Protein AF-0000000087413598 (afdb_homodimer)

Foldseek 3Di:
DFQFPVVVLCVLLVVLLVLLVVLVCVLVVPPAQDPDVVNLVSLLVSLLSLLVSLQVSLVSCCRRVVHDDAPASLSSLVRCCVVPLDDPVLSVLSSVSNVCNCCSPPVVVPDDSRVSSVSCNVNVVSSNCSSVSSVVVCVVVVD/DFQFPVVVLCVLLVVLLVLLVVLVCVLVVPPAQDPDVVNLVSLLVSLLSLLVSLQVSLVSCCRRVVHDDAPASLSSLVRCCVVPLDDPVLSVLSSVSNVCNCCSPPVVVPDDSRVSSVSCNVNVVSSNCSSVSSVVVCVVVVD

Solvent-accessible surface area (backbone atoms only — not comparable to full-atom values): 15345 Å² total; per-residue (Å²): 133,73,66,56,57,59,68,60,40,49,48,41,39,54,45,46,51,51,48,50,60,56,44,40,70,64,49,69,62,69,79,58,59,70,83,51,59,46,57,43,34,15,50,52,32,47,50,52,48,46,32,48,37,53,48,52,41,39,48,43,48,30,62,14,66,66,48,78,82,62,89,46,64,57,42,38,39,50,49,36,31,74,71,62,40,36,52,70,68,49,31,58,46,51,36,62,50,39,66,42,46,59,39,64,72,74,40,49,81,69,61,49,63,58,59,52,40,51,47,49,49,72,34,40,66,49,62,66,43,44,49,55,33,50,52,52,42,49,47,68,74,73,101,132,72,66,56,57,58,67,62,40,48,51,40,40,53,45,44,53,51,48,48,61,57,45,38,69,64,50,68,62,68,77,58,58,71,84,52,60,46,57,42,33,16,50,51,32,46,52,51,49,46,31,49,36,53,48,51,41,40,48,44,49,29,61,14,66,66,47,79,84,62,88,46,64,55,41,38,39,50,50,36,30,73,71,62,40,37,52,69,70,48,30,58,46,51,34,62,50,39,66,42,46,58,38,64,71,72,40,50,80,68,60,48,63,57,59,52,41,50,48,50,47,73,34,39,66,49,62,66,42,44,51,54,33,50,50,51,43,50,48,68,74,75,101

Organism: NCBI:txid267746

Structure (mmCIF, N/CA/C/O backbone):
data_AF-0000000087413598-model_v1
#
loop_
_entity.id
_entity.type
_entity.pdbx_description
1 polymer 'Uncharacterized protein'
#
loop_
_atom_site.group_PDB
_atom_site.id
_atom_site.type_symbol
_atom_site.label_atom_id
_atom_site.label_alt_id
_atom_site.label_comp_id
_atom_site.label_asym_id
_atom_site.label_entity_id
_atom_site.label_seq_id
_atom_site.pdbx_PDB_ins_code
_atom_site.Cartn_x
_atom_site.Cartn_y
_atom_site.Cartn_z
_atom_site.occupancy
_atom_site.B_iso_or_equiv
_atom_site.auth_seq_id
_atom_site.auth_comp_id
_atom_site.auth_asym_id
_atom_site.auth_atom_id
_atom_site.pdbx_PDB_model_num
ATOM 1 N N . MET A 1 1 ? -18.312 -23.453 -19.641 1 78.94 1 MET A N 1
ATOM 2 C CA . MET A 1 1 ? -16.969 -23.016 -20 1 78.94 1 MET A CA 1
ATOM 3 C C . MET A 1 1 ? -16.453 -21.969 -19.016 1 78.94 1 MET A C 1
ATOM 5 O O . MET A 1 1 ? -17.203 -21.078 -18.609 1 78.94 1 MET A O 1
ATOM 9 N N . TYR A 1 2 ? -15.281 -22.188 -18.375 1 88.12 2 TYR A N 1
ATOM 10 C CA . TYR A 1 2 ? -14.711 -21.281 -17.391 1 88.12 2 TYR A CA 1
ATOM 11 C C . TYR A 1 2 ? -14.227 -20 -18.047 1 88.12 2 TYR A C 1
ATOM 13 O O . TYR A 1 2 ? -13.766 -20.016 -19.188 1 88.12 2 TYR A O 1
ATOM 21 N N . GLN A 1 3 ? -14.602 -18.953 -17.5 1 92.44 3 GLN A N 1
ATOM 22 C CA . GLN A 1 3 ? -14.141 -17.656 -17.969 1 92.44 3 GLN A CA 1
ATOM 23 C C . GLN A 1 3 ? -13.062 -17.094 -17.047 1 92.44 3 GLN A C 1
ATOM 25 O O . GLN A 1 3 ? -13.289 -16.094 -16.359 1 92.44 3 GLN A O 1
ATOM 30 N N . VAL A 1 4 ? -11.938 -17.734 -17.188 1 96.31 4 VAL A N 1
ATOM 31 C CA . VAL A 1 4 ? -10.812 -17.359 -16.344 1 96.31 4 VAL A CA 1
ATOM 32 C C . VAL A 1 4 ? -9.961 -16.297 -17.047 1 96.31 4 VAL A C 1
ATOM 34 O O . VAL A 1 4 ? -9.578 -16.484 -18.203 1 96.31 4 VAL A O 1
ATOM 37 N N . ASN A 1 5 ? -9.727 -15.172 -16.422 1 97.19 5 ASN A N 1
ATOM 38 C CA . ASN A 1 5 ? -8.875 -14.133 -16.984 1 97.19 5 ASN A CA 1
ATOM 39 C C . ASN A 1 5 ? -7.398 -14.453 -16.812 1 97.19 5 ASN A C 1
ATOM 41 O O . ASN A 1 5 ? -6.707 -13.844 -16 1 97.19 5 ASN A O 1
ATOM 45 N N . VAL A 1 6 ? -6.852 -15.359 -17.609 1 97.88 6 VAL A N 1
ATOM 46 C CA . VAL A 1 6 ? -5.504 -15.898 -17.5 1 97.88 6 VAL A CA 1
ATOM 47 C C . VAL A 1 6 ? -4.48 -14.773 -17.688 1 97.88 6 VAL A C 1
ATOM 49 O O . VAL A 1 6 ? -3.439 -14.758 -17.031 1 97.88 6 VAL A O 1
ATOM 52 N N . GLU A 1 7 ? -4.812 -13.906 -18.562 1 97.88 7 GLU A N 1
ATOM 53 C CA . GLU A 1 7 ? -3.906 -12.797 -18.844 1 97.88 7 GLU A CA 1
ATOM 54 C C . GLU A 1 7 ? -3.676 -11.938 -17.609 1 97.88 7 GLU A C 1
ATOM 56 O O . GLU A 1 7 ? -2.535 -11.609 -17.266 1 97.88 7 GLU A O 1
ATOM 61 N N . LYS A 1 8 ? -4.738 -11.562 -16.938 1 97.88 8 LYS A N 1
ATOM 62 C CA . LYS A 1 8 ? -4.617 -10.75 -15.727 1 97.88 8 LYS A CA 1
ATOM 63 C C . LYS A 1 8 ? -3.92 -11.516 -14.609 1 97.88 8 LYS A C 1
ATOM 65 O O . LYS A 1 8 ? -3.131 -10.945 -13.852 1 97.88 8 LYS A O 1
ATOM 70 N N . ILE A 1 9 ? -4.27 -12.75 -14.531 1 98.62 9 ILE A N 1
ATOM 71 C CA . ILE A 1 9 ? -3.617 -13.594 -13.531 1 98.62 9 ILE A CA 1
ATOM 72 C C . ILE A 1 9 ? -2.107 -13.594 -13.766 1 98.62 9 ILE A C 1
ATOM 74 O O . ILE A 1 9 ? -1.332 -13.367 -12.828 1 98.62 9 ILE A O 1
ATOM 78 N N . GLU A 1 10 ? -1.698 -13.789 -15 1 98.62 10 GLU A N 1
ATOM 79 C CA . GLU A 1 10 ? -0.278 -13.852 -15.328 1 98.62 10 GLU A CA 1
ATOM 80 C C . GLU A 1 10 ? 0.409 -12.516 -15.078 1 98.62 10 GLU A C 1
ATOM 82 O O . GLU A 1 10 ? 1.566 -12.477 -14.656 1 98.62 10 GLU A O 1
ATOM 87 N N . GLU A 1 11 ? -0.281 -11.461 -15.367 1 98.44 11 GLU A N 1
ATOM 88 C CA . GLU A 1 11 ? 0.245 -10.133 -15.094 1 98.44 11 GLU A CA 1
ATOM 89 C C . GLU A 1 11 ? 0.603 -9.969 -13.617 1 98.44 11 GLU A C 1
ATOM 91 O O . GLU A 1 11 ? 1.696 -9.508 -13.281 1 98.44 11 GLU A O 1
ATOM 96 N N . HIS A 1 12 ? -0.305 -10.391 -12.727 1 98.62 12 HIS A N 1
ATOM 97 C CA . HIS A 1 12 ? -0.09 -10.266 -11.289 1 98.62 12 HIS A CA 1
ATOM 98 C C . HIS A 1 12 ? 0.999 -11.219 -10.812 1 98.62 12 HIS A C 1
ATOM 100 O O . HIS A 1 12 ? 1.854 -10.844 -10.008 1 98.62 12 HIS A O 1
ATOM 106 N N . LEU A 1 13 ? 0.983 -12.445 -11.312 1 98.88 13 LEU A N 1
ATOM 107 C CA . LEU A 1 13 ? 1.977 -13.43 -10.898 1 98.88 13 LEU A CA 1
ATOM 108 C C . LEU A 1 13 ? 3.379 -12.992 -11.312 1 98.88 13 LEU A C 1
ATOM 110 O O . LEU A 1 13 ? 4.316 -13.078 -10.516 1 98.88 13 LEU A O 1
ATOM 114 N N . SER A 1 14 ? 3.484 -12.555 -12.562 1 98.69 14 SER A N 1
ATOM 115 C CA . SER A 1 14 ? 4.789 -12.125 -13.062 1 98.69 14 SER A CA 1
ATOM 116 C C . SER A 1 14 ? 5.324 -10.938 -12.273 1 98.69 14 SER A C 1
ATOM 118 O O . SER A 1 14 ? 6.523 -10.852 -12.008 1 98.69 14 SER A O 1
ATOM 120 N N . TYR A 1 15 ? 4.43 -10.031 -11.953 1 98.38 15 TYR A N 1
ATOM 121 C CA . TYR A 1 15 ? 4.848 -8.875 -11.172 1 98.38 15 TYR A CA 1
ATOM 122 C C . TYR A 1 15 ? 5.324 -9.297 -9.789 1 98.38 15 TYR A C 1
ATOM 124 O O . TYR A 1 15 ? 6.34 -8.797 -9.297 1 98.38 15 TYR A O 1
ATOM 132 N N . LEU A 1 16 ? 4.621 -10.188 -9.141 1 98.69 16 LEU A N 1
ATOM 133 C CA . LEU A 1 16 ? 5.043 -10.703 -7.84 1 98.69 16 LEU A CA 1
ATOM 134 C C . LEU A 1 16 ? 6.426 -11.336 -7.93 1 98.69 16 LEU A C 1
ATOM 136 O O . LEU A 1 16 ? 7.277 -11.109 -7.066 1 98.69 16 LEU A O 1
ATOM 140 N N . GLU A 1 17 ? 6.633 -12.109 -8.953 1 98.75 17 GLU A N 1
ATOM 141 C CA . GLU A 1 17 ? 7.922 -12.766 -9.141 1 98.75 17 GLU A CA 1
ATOM 142 C C . GLU A 1 17 ? 9.055 -11.75 -9.234 1 98.75 17 GLU A C 1
ATOM 144 O O . GLU A 1 17 ? 10.117 -11.93 -8.633 1 98.75 17 GLU A O 1
ATOM 149 N N . GLN A 1 18 ? 8.758 -10.734 -9.992 1 98.06 18 GLN A N 1
ATOM 150 C CA . GLN A 1 18 ? 9.758 -9.672 -10.117 1 98.06 18 GLN A CA 1
ATOM 151 C C . GLN A 1 18 ? 10.039 -9.023 -8.766 1 98.06 18 GLN A C 1
ATOM 153 O O . GLN A 1 18 ? 11.195 -8.789 -8.414 1 98.06 18 GLN A O 1
ATOM 158 N N . VAL A 1 19 ? 9.031 -8.711 -8.016 1 98.44 19 VAL A N 1
ATOM 159 C CA . VAL A 1 19 ? 9.172 -8.062 -6.715 1 98.44 19 VAL A CA 1
ATOM 160 C C . VAL A 1 19 ? 9.977 -8.961 -5.773 1 98.44 19 VAL A C 1
ATOM 162 O O . VAL A 1 19 ? 10.859 -8.492 -5.055 1 98.44 19 VAL A O 1
ATOM 165 N N . LEU A 1 20 ? 9.672 -10.234 -5.793 1 98.62 20 LEU A N 1
ATOM 166 C CA . LEU A 1 20 ? 10.359 -11.164 -4.91 1 98.62 20 LEU A CA 1
ATOM 167 C C . LEU A 1 20 ? 11.836 -11.273 -5.277 1 98.62 20 LEU A C 1
ATOM 169 O O . LEU A 1 20 ? 12.688 -11.391 -4.398 1 98.62 20 LEU A O 1
ATOM 173 N N . VAL A 1 21 ? 12.117 -11.266 -6.562 1 98 21 VAL A N 1
ATOM 174 C CA . VAL A 1 21 ? 13.516 -11.266 -6.996 1 98 21 VAL A CA 1
ATOM 175 C C . VAL A 1 21 ? 14.227 -10.031 -6.445 1 98 21 VAL A C 1
ATOM 177 O O . VAL A 1 21 ? 15.359 -10.125 -5.977 1 98 21 VAL A O 1
ATOM 180 N N . ASP A 1 22 ? 13.578 -8.914 -6.477 1 97.12 22 ASP A N 1
ATOM 181 C CA . ASP A 1 22 ? 14.156 -7.637 -6.066 1 97.12 22 ASP A CA 1
ATOM 182 C C . ASP A 1 22 ? 14.484 -7.637 -4.578 1 97.12 22 ASP A C 1
ATOM 184 O O . ASP A 1 22 ? 15.477 -7.027 -4.156 1 97.12 22 ASP A O 1
ATOM 188 N N . ILE A 1 23 ? 13.719 -8.32 -3.742 1 97.62 23 ILE A N 1
ATOM 189 C CA . ILE A 1 23 ? 13.914 -8.188 -2.303 1 97.62 23 ILE A CA 1
ATOM 190 C C . ILE A 1 23 ? 14.648 -9.406 -1.761 1 97.62 23 ILE A C 1
ATOM 192 O O . ILE A 1 23 ? 15.086 -9.422 -0.606 1 97.62 23 ILE A O 1
ATOM 196 N N . ALA A 1 24 ? 14.836 -10.469 -2.551 1 97.19 24 ALA A N 1
ATOM 197 C CA . ALA A 1 24 ? 15.406 -11.75 -2.137 1 97.19 24 ALA A CA 1
ATOM 198 C C . ALA A 1 24 ? 16.75 -11.555 -1.44 1 97.19 24 ALA A C 1
ATOM 200 O O . ALA A 1 24 ? 17 -12.141 -0.383 1 97.19 24 ALA A O 1
ATOM 201 N N . PRO A 1 25 ? 17.641 -10.672 -1.987 1 95.5 25 PRO A N 1
ATOM 202 C CA . PRO A 1 25 ? 18.938 -10.531 -1.329 1 95.5 25 PRO A CA 1
ATOM 203 C C . PRO A 1 25 ? 18.828 -10.008 0.101 1 95.5 25 PRO A C 1
ATOM 205 O O . PRO A 1 25 ? 19.641 -10.359 0.959 1 95.5 25 PRO A O 1
ATOM 208 N N . LYS A 1 26 ? 17.828 -9.203 0.379 1 95.31 26 LYS A N 1
ATOM 209 C CA . LYS A 1 26 ? 17.656 -8.617 1.705 1 95.31 26 LYS A CA 1
ATOM 210 C C . LYS A 1 26 ? 16.969 -9.586 2.656 1 95.31 26 LYS A C 1
ATOM 212 O O . LYS A 1 26 ? 17.266 -9.602 3.855 1 95.31 26 LYS A O 1
ATOM 217 N N . VAL A 1 27 ? 16.125 -10.398 2.156 1 95.62 27 VAL A N 1
ATOM 218 C CA . VAL A 1 27 ? 15.312 -11.297 2.979 1 95.62 27 VAL A CA 1
ATOM 219 C C . VAL A 1 27 ? 16.078 -12.586 3.252 1 95.62 27 VAL A C 1
ATOM 221 O O . VAL A 1 27 ? 16.047 -13.117 4.363 1 95.62 27 VAL A O 1
ATOM 224 N N . LYS A 1 28 ? 16.75 -13.023 2.289 1 92.31 28 LYS A N 1
ATOM 225 C CA . LYS A 1 28 ? 17.422 -14.328 2.387 1 92.31 28 LYS A CA 1
ATOM 226 C C . LYS A 1 28 ? 18.797 -14.188 3.008 1 92.31 28 LYS A C 1
ATOM 228 O O . LYS A 1 28 ? 19.422 -15.188 3.379 1 92.31 28 LYS A O 1
ATOM 233 N N . GLU A 1 29 ? 19.281 -13.023 3.105 1 84.44 29 GLU A N 1
ATOM 234 C CA . GLU A 1 29 ? 20.609 -12.805 3.658 1 84.44 29 GLU A CA 1
ATOM 235 C C . GLU A 1 29 ? 20.688 -13.266 5.113 1 84.44 29 GLU A C 1
ATOM 237 O O . GLU A 1 29 ? 21.766 -13.562 5.621 1 84.44 29 GLU A O 1
ATOM 242 N N . GLY A 1 30 ? 19.594 -13.398 5.789 1 76 30 GLY A N 1
ATOM 243 C CA . GLY A 1 30 ? 19.547 -13.938 7.141 1 76 30 GLY A CA 1
ATOM 244 C C . GLY A 1 30 ? 20.141 -12.984 8.172 1 76 30 GLY A C 1
ATOM 245 O O . GLY A 1 30 ? 20.484 -13.406 9.281 1 76 30 GLY A O 1
ATOM 246 N N . ALA A 1 31 ? 20.359 -11.773 7.883 1 77.94 31 ALA A N 1
ATOM 247 C CA . ALA A 1 31 ? 20.969 -10.812 8.805 1 77.94 31 ALA A CA 1
ATOM 248 C C . ALA A 1 31 ? 19.906 -10.164 9.695 1 77.94 31 ALA A C 1
ATOM 250 O O . ALA A 1 31 ? 20.219 -9.297 10.508 1 77.94 31 ALA A O 1
ATOM 251 N N . GLY A 1 32 ? 18.719 -10.672 9.539 1 86.25 32 GLY A N 1
ATOM 252 C CA . GLY A 1 32 ? 17.656 -10.055 10.312 1 86.25 32 GLY A CA 1
ATOM 253 C C . GLY A 1 32 ? 17.047 -8.836 9.641 1 86.25 32 GLY A C 1
ATOM 254 O O . GLY A 1 32 ? 17.328 -8.57 8.469 1 86.25 32 GLY A O 1
ATOM 255 N N . ALA A 1 33 ? 16.219 -8.141 10.43 1 87.25 33 ALA A N 1
ATOM 256 C CA . ALA A 1 33 ? 15.555 -6.957 9.898 1 87.25 33 ALA A CA 1
ATOM 257 C C . ALA A 1 33 ? 16.562 -5.867 9.555 1 87.25 33 ALA A C 1
ATOM 259 O O . ALA A 1 33 ? 17.453 -5.566 10.344 1 87.25 33 ALA A O 1
ATOM 260 N N . PRO A 1 34 ? 16.359 -5.312 8.391 1 90.12 34 PRO A N 1
ATOM 261 C CA . PRO A 1 34 ? 17.297 -4.273 7.969 1 90.12 34 PRO A CA 1
ATOM 262 C C . PRO A 1 34 ? 17.266 -3.039 8.867 1 90.12 34 PRO A C 1
ATOM 264 O O . PRO A 1 34 ? 16.203 -2.691 9.391 1 90.12 34 PRO A O 1
ATOM 267 N N . ALA A 1 35 ? 18.453 -2.418 8.953 1 87.12 35 ALA A N 1
ATOM 268 C CA . ALA A 1 35 ? 18.547 -1.178 9.719 1 87.12 35 ALA A CA 1
ATOM 269 C C . ALA A 1 35 ? 18.219 0.032 8.852 1 87.12 35 ALA A C 1
ATOM 271 O O . ALA A 1 35 ? 17.719 1.043 9.352 1 87.12 35 ALA A O 1
ATOM 272 N N . ASP A 1 36 ? 18.5 -0.088 7.621 1 92.69 36 ASP A N 1
ATOM 273 C CA . ASP A 1 36 ? 18.312 1.043 6.719 1 92.69 36 ASP A CA 1
ATOM 274 C C . ASP A 1 36 ? 16.828 1.241 6.391 1 92.69 36 ASP A C 1
ATOM 276 O O . ASP A 1 36 ? 16.172 0.316 5.922 1 92.69 36 ASP A O 1
ATOM 280 N N . SER A 1 37 ? 16.344 2.43 6.547 1 95.06 37 SER A N 1
ATOM 281 C CA . SER A 1 37 ? 14.93 2.77 6.469 1 95.06 37 SER A CA 1
ATOM 282 C C . SER A 1 37 ? 14.391 2.58 5.051 1 95.06 37 SER A C 1
ATOM 284 O O . SER A 1 37 ? 13.234 2.215 4.867 1 95.06 37 SER A O 1
ATOM 286 N N . LEU A 1 38 ? 15.219 2.77 4.082 1 95.88 38 LEU A N 1
ATOM 287 C CA . LEU A 1 38 ? 14.781 2.576 2.705 1 95.88 38 LEU A CA 1
ATOM 288 C C . LEU A 1 38 ? 14.445 1.111 2.439 1 95.88 38 LEU A C 1
ATOM 290 O O . LEU A 1 38 ? 13.438 0.807 1.807 1 95.88 38 LEU A O 1
ATOM 294 N N . THR A 1 39 ? 15.32 0.235 2.912 1 96.62 39 THR A N 1
ATOM 295 C CA . THR A 1 39 ? 15.062 -1.192 2.758 1 96.62 39 THR A CA 1
ATOM 296 C C . THR A 1 39 ? 13.797 -1.598 3.51 1 96.62 39 THR A C 1
ATOM 298 O O . THR A 1 39 ? 13.023 -2.43 3.031 1 96.62 39 THR A O 1
ATOM 301 N N . VAL A 1 40 ? 13.602 -1.007 4.664 1 97 40 VAL A N 1
ATOM 302 C CA . VAL A 1 40 ? 12.406 -1.289 5.453 1 97 40 VAL A CA 1
ATOM 303 C C . VAL A 1 40 ? 11.164 -0.916 4.652 1 97 40 VAL A C 1
ATOM 305 O O . VAL A 1 40 ? 10.234 -1.717 4.531 1 97 40 VAL A O 1
ATOM 308 N N . LEU A 1 41 ? 11.148 0.267 4.074 1 98.12 41 LEU A N 1
ATOM 309 C CA . LEU A 1 41 ? 10.031 0.715 3.248 1 98.12 41 LEU A CA 1
ATOM 310 C C . LEU A 1 41 ? 9.844 -0.204 2.047 1 98.12 41 LEU A C 1
ATOM 312 O O . LEU A 1 41 ? 8.711 -0.538 1.689 1 98.12 41 LEU A O 1
ATOM 316 N N . ALA A 1 42 ? 10.953 -0.618 1.464 1 98.19 42 ALA A N 1
ATOM 317 C CA . ALA A 1 42 ? 10.891 -1.506 0.306 1 98.19 42 ALA A CA 1
ATOM 318 C C . ALA A 1 42 ? 10.234 -2.836 0.669 1 98.19 42 ALA A C 1
ATOM 320 O O . ALA A 1 42 ? 9.414 -3.359 -0.09 1 98.19 42 ALA A O 1
ATOM 321 N N . LEU A 1 43 ? 10.602 -3.352 1.82 1 98.12 43 LEU A N 1
ATOM 322 C CA . LEU A 1 43 ? 10.055 -4.637 2.248 1 98.12 43 LEU A CA 1
ATOM 323 C C . LEU A 1 43 ? 8.57 -4.512 2.588 1 98.12 43 LEU A C 1
ATOM 325 O O . LEU A 1 43 ? 7.797 -5.438 2.344 1 98.12 43 LEU A O 1
ATOM 329 N N . GLU A 1 44 ? 8.195 -3.408 3.164 1 98.38 44 GLU A N 1
ATOM 330 C CA . GLU A 1 44 ? 6.773 -3.166 3.398 1 98.38 44 GLU A CA 1
ATOM 331 C C . GLU A 1 44 ? 5.992 -3.152 2.088 1 98.38 44 GLU A C 1
ATOM 333 O O . GLU A 1 44 ? 4.906 -3.73 1.998 1 98.38 44 GLU A O 1
ATOM 338 N N . ARG A 1 45 ? 6.5 -2.52 1.082 1 98.44 45 ARG A N 1
ATOM 339 C CA . ARG A 1 45 ? 5.852 -2.459 -0.225 1 98.44 45 ARG A CA 1
ATOM 340 C C . ARG A 1 45 ? 5.773 -3.844 -0.862 1 98.44 45 ARG A C 1
ATOM 342 O O . ARG A 1 45 ? 4.75 -4.207 -1.444 1 98.44 45 ARG A O 1
ATOM 349 N N . ALA A 1 46 ? 6.871 -4.562 -0.742 1 98.56 46 ALA A N 1
ATOM 350 C CA . ALA A 1 46 ? 6.898 -5.91 -1.299 1 98.56 46 ALA A CA 1
ATOM 351 C C . ALA A 1 46 ? 5.836 -6.797 -0.65 1 98.56 46 ALA A C 1
ATOM 353 O O . ALA A 1 46 ? 5.133 -7.539 -1.339 1 98.56 46 ALA A O 1
ATOM 354 N N . LEU A 1 47 ? 5.77 -6.672 0.649 1 98.62 47 LEU A N 1
ATOM 355 C CA . LEU A 1 47 ? 4.766 -7.453 1.363 1 98.62 47 LEU A CA 1
ATOM 356 C C . LEU A 1 47 ? 3.359 -7.039 0.945 1 98.62 47 LEU A C 1
ATOM 358 O O . LEU A 1 47 ? 2.479 -7.887 0.78 1 98.62 47 LEU A O 1
ATOM 362 N N . HIS A 1 48 ? 3.164 -5.754 0.813 1 98.25 48 HIS A N 1
ATOM 363 C CA . HIS A 1 48 ? 1.895 -5.227 0.329 1 98.25 48 HIS A CA 1
ATOM 364 C C . HIS A 1 48 ? 1.542 -5.805 -1.037 1 98.25 48 HIS A C 1
ATOM 366 O O . HIS A 1 48 ? 0.424 -6.281 -1.244 1 98.25 48 HIS A O 1
ATOM 372 N N . ILE A 1 49 ? 2.434 -5.816 -1.94 1 98.25 49 ILE A N 1
ATOM 373 C CA . ILE A 1 49 ? 2.221 -6.336 -3.287 1 98.25 49 ILE A CA 1
ATOM 374 C C . ILE A 1 49 ? 1.947 -7.836 -3.225 1 98.25 49 ILE A C 1
ATOM 376 O O . ILE A 1 49 ? 1.054 -8.344 -3.908 1 98.25 49 ILE A O 1
ATOM 380 N N . ALA A 1 50 ? 2.701 -8.547 -2.43 1 98.75 50 ALA A N 1
ATOM 381 C CA . ALA A 1 50 ? 2.525 -9.992 -2.305 1 98.75 50 ALA A CA 1
ATOM 382 C C . ALA A 1 50 ? 1.11 -10.336 -1.846 1 98.75 50 ALA A C 1
ATOM 384 O O . ALA A 1 50 ? 0.439 -11.172 -2.455 1 98.75 50 ALA A O 1
ATOM 385 N N . LEU A 1 51 ? 0.677 -9.664 -0.784 1 98.5 51 LEU A N 1
ATOM 386 C CA . LEU A 1 51 ? -0.636 -10.008 -0.247 1 98.5 51 LEU A CA 1
ATOM 387 C C . LEU A 1 51 ? -1.74 -9.617 -1.224 1 98.5 51 LEU A C 1
ATOM 389 O O . LEU A 1 51 ? -2.734 -10.336 -1.361 1 98.5 51 LEU A O 1
ATOM 393 N N . GLU A 1 52 ? -1.615 -8.484 -1.927 1 97.94 52 GLU A N 1
ATOM 394 C CA . GLU A 1 52 ? -2.609 -8.094 -2.922 1 97.94 52 GLU A CA 1
ATOM 395 C C . GLU A 1 52 ? -2.619 -9.055 -4.102 1 97.94 52 GLU A C 1
ATOM 397 O O . GLU A 1 52 ? -3.676 -9.336 -4.672 1 97.94 52 GLU A O 1
ATOM 402 N N . THR A 1 53 ? -1.462 -9.492 -4.512 1 98.75 53 THR A N 1
ATOM 403 C CA . THR A 1 53 ? -1.381 -10.461 -5.602 1 98.75 53 THR A CA 1
ATOM 404 C C . THR A 1 53 ? -2.117 -11.75 -5.238 1 98.75 53 THR A C 1
ATOM 406 O O . THR A 1 53 ? -2.885 -12.281 -6.043 1 98.75 53 THR A O 1
ATOM 409 N N . ILE A 1 54 ? -1.865 -12.25 -4.02 1 98.81 54 ILE A N 1
ATOM 410 C CA . ILE A 1 54 ? -2.545 -13.461 -3.555 1 98.81 54 ILE A CA 1
ATOM 411 C C . ILE A 1 54 ? -4.055 -13.258 -3.619 1 98.81 54 ILE A C 1
ATOM 413 O O . ILE A 1 54 ? -4.781 -14.109 -4.137 1 98.81 54 ILE A O 1
ATOM 417 N N . ALA A 1 55 ? -4.484 -12.156 -3.123 1 98.25 55 ALA A N 1
ATOM 418 C CA . ALA A 1 55 ? -5.914 -11.859 -3.078 1 98.25 55 ALA A CA 1
ATOM 419 C C . ALA A 1 55 ? -6.48 -11.688 -4.484 1 98.25 55 ALA A C 1
ATOM 421 O O . ALA A 1 55 ? -7.52 -12.273 -4.812 1 98.25 55 ALA A O 1
ATOM 422 N N . ASP A 1 56 ? -5.875 -10.906 -5.367 1 98.38 56 ASP A N 1
ATOM 423 C CA . ASP A 1 56 ? -6.367 -10.617 -6.711 1 98.38 56 ASP A CA 1
ATOM 424 C C . ASP A 1 56 ? -6.383 -11.883 -7.57 1 98.38 56 ASP A C 1
ATOM 426 O O . ASP A 1 56 ? -7.375 -12.172 -8.242 1 98.38 56 ASP A O 1
ATOM 430 N N . VAL A 1 57 ? -5.246 -12.547 -7.566 1 98.81 57 VAL A N 1
ATOM 431 C CA . VAL A 1 57 ? -5.168 -13.789 -8.328 1 98.81 57 VAL A CA 1
ATOM 432 C C . VAL A 1 57 ? -6.207 -14.781 -7.816 1 98.81 57 VAL A C 1
ATOM 434 O O . VAL A 1 57 ? -6.895 -15.438 -8.602 1 98.81 57 VAL A O 1
ATOM 437 N N . GLY A 1 58 ? -6.297 -14.914 -6.457 1 98.75 58 GLY A N 1
ATOM 438 C CA . GLY A 1 58 ? -7.352 -15.734 -5.883 1 98.75 58 GLY A CA 1
ATOM 439 C C . GLY A 1 58 ? -8.734 -15.359 -6.375 1 98.75 58 GLY A C 1
ATOM 440 O O . GLY A 1 58 ? -9.523 -16.219 -6.754 1 98.75 58 GLY A O 1
ATOM 441 N N . ASN A 1 59 ? -9.047 -14.148 -6.41 1 98.38 59 ASN A N 1
ATOM 442 C CA . ASN A 1 59 ? -10.352 -13.68 -6.863 1 98.38 59 ASN A CA 1
ATOM 443 C C . ASN A 1 59 ? -10.586 -13.992 -8.336 1 98.38 59 ASN A C 1
ATOM 445 O O . ASN A 1 59 ? -11.703 -14.32 -8.742 1 98.38 59 ASN A O 1
ATOM 449 N N . TYR A 1 60 ? -9.57 -13.766 -9.141 1 98.5 60 TYR A N 1
ATOM 450 C CA . TYR A 1 60 ? -9.695 -14.117 -10.547 1 98.5 60 TYR A CA 1
ATOM 451 C C . TYR A 1 60 ? -10 -15.602 -10.711 1 98.5 60 TYR A C 1
ATOM 453 O O . TYR A 1 60 ? -10.805 -15.984 -11.562 1 98.5 60 TYR A O 1
ATOM 461 N N . LEU A 1 61 ? -9.289 -16.453 -9.93 1 98.69 61 LEU A N 1
ATOM 462 C CA . LEU A 1 61 ? -9.547 -17.891 -9.992 1 98.69 61 LEU A CA 1
ATOM 463 C C . LEU A 1 61 ? -10.961 -18.203 -9.523 1 98.69 61 LEU A C 1
ATOM 465 O O . LEU A 1 61 ? -11.68 -18.953 -10.18 1 98.69 61 LEU A O 1
ATOM 469 N N . ILE A 1 62 ? -11.32 -17.656 -8.375 1 98.56 62 ILE A N 1
ATOM 470 C CA . ILE A 1 62 ? -12.633 -17.906 -7.777 1 98.56 62 ILE A CA 1
ATOM 471 C C . ILE A 1 62 ? -13.734 -17.516 -8.766 1 98.56 62 ILE A C 1
ATOM 473 O O . ILE A 1 62 ? -14.641 -18.312 -9.031 1 98.56 62 ILE A O 1
ATOM 477 N N . ASP A 1 63 ? -13.625 -16.328 -9.352 1 98.06 63 ASP A N 1
ATOM 478 C CA . ASP A 1 63 ? -14.602 -15.859 -10.328 1 98.06 63 ASP A CA 1
ATOM 479 C C . ASP A 1 63 ? -14.578 -16.719 -11.594 1 98.06 63 ASP A C 1
ATOM 481 O O . ASP A 1 63 ? -15.625 -17.125 -12.102 1 98.06 63 ASP A O 1
ATOM 485 N N . GLY A 1 64 ? -13.398 -16.922 -12.102 1 97.88 64 GLY A N 1
ATOM 486 C CA . GLY A 1 64 ? -13.227 -17.625 -13.359 1 97.88 64 GLY A CA 1
ATOM 487 C C . GLY A 1 64 ? -13.703 -19.062 -13.312 1 97.88 64 GLY A C 1
ATOM 488 O O . GLY A 1 64 ? -14.234 -19.578 -14.297 1 97.88 64 GLY A O 1
ATOM 489 N N . PHE A 1 65 ? -13.555 -19.766 -12.188 1 98.12 65 PHE A N 1
ATOM 490 C CA . PHE A 1 65 ? -13.914 -21.172 -12.047 1 98.12 65 PHE A CA 1
ATOM 491 C C . PHE A 1 65 ? -15.195 -21.312 -11.234 1 98.12 65 PHE A C 1
ATOM 493 O O . PHE A 1 65 ? -15.555 -22.422 -10.828 1 98.12 65 PHE A O 1
ATOM 500 N N . ILE A 1 66 ? -15.828 -20.172 -10.914 1 97.19 66 ILE A N 1
ATOM 501 C CA . ILE A 1 66 ? -17.109 -20.125 -10.211 1 97.19 66 ILE A CA 1
ATOM 502 C C . ILE A 1 66 ? -17 -20.875 -8.883 1 97.19 66 ILE A C 1
ATOM 504 O O . ILE A 1 66 ? -17.828 -21.719 -8.57 1 97.19 66 ILE A O 1
ATOM 508 N N . MET A 1 67 ? -15.984 -20.562 -8.172 1 97.62 67 MET A N 1
ATOM 509 C CA . MET A 1 67 ? -15.797 -21.141 -6.848 1 97.62 67 MET A CA 1
ATOM 510 C C . MET A 1 67 ? -16.656 -20.406 -5.812 1 97.62 67 MET A C 1
ATOM 512 O O . MET A 1 67 ? -17.422 -19.516 -6.16 1 97.62 67 MET A O 1
ATOM 516 N N . ARG A 1 68 ? -16.562 -20.969 -4.609 1 97.81 68 ARG A N 1
ATOM 517 C CA . ARG A 1 68 ? -17.281 -20.359 -3.506 1 97.81 68 ARG A CA 1
ATOM 518 C C . ARG A 1 68 ? -16.906 -18.891 -3.352 1 97.81 68 ARG A C 1
ATOM 520 O O . ARG A 1 68 ? -15.742 -18.516 -3.51 1 97.81 68 ARG A O 1
ATOM 527 N N . ASP A 1 69 ? -17.859 -18.078 -2.938 1 98.06 69 ASP A N 1
ATOM 528 C CA . ASP A 1 69 ? -17.609 -16.656 -2.73 1 98.06 69 ASP A CA 1
ATOM 529 C C . ASP A 1 69 ? -16.844 -16.422 -1.431 1 98.06 69 ASP A C 1
ATOM 531 O O . ASP A 1 69 ? -17.25 -16.906 -0.371 1 98.06 69 ASP A O 1
ATOM 535 N N . PRO A 1 70 ? -15.742 -15.664 -1.574 1 98.31 70 PRO A N 1
ATOM 536 C CA . PRO A 1 70 ? -15.008 -15.359 -0.344 1 98.31 70 PRO A CA 1
ATOM 537 C C . PRO A 1 70 ? -15.617 -14.195 0.433 1 98.31 70 PRO A C 1
ATOM 539 O O . PRO A 1 70 ? -16.172 -13.273 -0.166 1 98.31 70 PRO A O 1
ATOM 542 N N . GLY A 1 71 ? -15.469 -14.266 1.77 1 97.31 71 GLY A N 1
ATOM 543 C CA . GLY A 1 71 ? -15.938 -13.18 2.619 1 97.31 71 GLY A CA 1
ATOM 544 C C . GLY A 1 71 ? -14.812 -12.328 3.18 1 97.31 71 GLY A C 1
ATOM 545 O O . GLY A 1 71 ? -15.062 -11.32 3.842 1 97.31 71 GLY A O 1
ATOM 546 N N . SER A 1 72 ? -13.57 -12.742 3.035 1 97 72 SER A N 1
ATOM 547 C CA . SER A 1 72 ? -12.375 -12.062 3.527 1 97 72 SER A CA 1
ATOM 548 C C . SER A 1 72 ? -11.133 -12.508 2.764 1 97 72 SER A C 1
ATOM 550 O O . SER A 1 72 ? -11.203 -13.438 1.95 1 97 72 SER A O 1
ATOM 552 N N . TYR A 1 73 ? -10.086 -11.82 3.021 1 96.88 73 TYR A N 1
ATOM 553 C CA . TYR A 1 73 ? -8.812 -12.203 2.424 1 96.88 73 TYR A CA 1
ATOM 554 C C . TYR A 1 73 ? -8.414 -13.617 2.846 1 96.88 73 TYR A C 1
ATOM 556 O O . TYR A 1 73 ? -7.91 -14.398 2.035 1 96.88 73 TYR A O 1
ATOM 564 N N . GLU A 1 74 ? -8.617 -13.914 4.051 1 97.94 74 GLU A N 1
ATOM 565 C CA . GLU A 1 74 ? -8.305 -15.25 4.559 1 97.94 74 GLU A CA 1
ATOM 566 C C . GLU A 1 74 ? -9.164 -16.312 3.885 1 97.94 74 GLU A C 1
ATOM 568 O O . GLU A 1 74 ? -8.688 -17.422 3.604 1 97.94 74 GLU A O 1
ATOM 573 N N . ASP A 1 75 ? -10.391 -15.977 3.631 1 98.62 75 ASP A N 1
ATOM 574 C CA . ASP A 1 75 ? -11.297 -16.906 2.971 1 98.62 75 ASP A CA 1
ATOM 575 C C . ASP A 1 75 ? -10.805 -17.25 1.565 1 98.62 75 ASP A C 1
ATOM 577 O O . ASP A 1 75 ? -10.992 -18.375 1.089 1 98.62 75 ASP A O 1
ATOM 581 N N . ILE A 1 76 ? -10.273 -16.266 0.917 1 98.75 76 ILE A N 1
ATOM 582 C CA . ILE A 1 76 ? -9.719 -16.5 -0.413 1 98.75 76 ILE A CA 1
ATOM 583 C C . ILE A 1 76 ? -8.695 -17.625 -0.354 1 98.75 76 ILE A C 1
ATOM 585 O O . ILE A 1 76 ? -8.742 -18.562 -1.156 1 98.75 76 ILE A O 1
ATOM 589 N N . VAL A 1 77 ? -7.828 -17.594 0.618 1 98.88 77 VAL A N 1
ATOM 590 C CA . VAL A 1 77 ? -6.777 -18.594 0.756 1 98.88 77 VAL A CA 1
ATOM 591 C C . VAL A 1 77 ? -7.395 -19.938 1.113 1 98.88 77 VAL A C 1
ATOM 593 O O . VAL A 1 77 ? -6.973 -20.984 0.597 1 98.88 77 VAL A O 1
ATOM 596 N N . ASP A 1 78 ? -8.391 -19.922 1.955 1 98.81 78 ASP A N 1
ATOM 597 C CA . ASP A 1 78 ? -9.086 -21.156 2.301 1 98.81 78 ASP A CA 1
ATOM 598 C C . ASP A 1 78 ? -9.664 -21.828 1.057 1 98.81 78 ASP A C 1
ATOM 600 O O . ASP A 1 78 ? -9.578 -23.047 0.902 1 98.81 78 ASP A O 1
ATOM 604 N N . ILE A 1 79 ? -10.297 -21.031 0.218 1 98.88 79 ILE A N 1
ATOM 605 C CA . ILE A 1 79 ? -10.93 -21.562 -0.988 1 98.88 79 ILE A CA 1
ATOM 606 C C . ILE A 1 79 ? -9.867 -22.141 -1.922 1 98.88 79 ILE A C 1
ATOM 608 O O . ILE A 1 79 ? -10.062 -23.188 -2.52 1 98.88 79 ILE A O 1
ATOM 612 N N . LEU A 1 80 ? -8.727 -21.422 -2.021 1 98.81 80 LEU A N 1
ATOM 613 C CA . LEU A 1 80 ? -7.637 -21.922 -2.852 1 98.81 80 LEU A CA 1
ATOM 614 C C . LEU A 1 80 ? -7.129 -23.266 -2.33 1 98.81 80 LEU A C 1
ATOM 616 O O . LEU A 1 80 ? -6.734 -24.125 -3.115 1 98.81 80 LEU A O 1
ATOM 620 N N . GLU A 1 81 ? -7.07 -23.375 -1.02 1 98.88 81 GLU A N 1
ATOM 621 C CA . GLU A 1 81 ? -6.695 -24.656 -0.412 1 98.88 81 GLU A CA 1
ATOM 622 C C . GLU A 1 81 ? -7.738 -25.734 -0.698 1 98.88 81 GLU A C 1
ATOM 624 O O . GLU A 1 81 ? -7.395 -26.844 -1.112 1 98.88 81 GLU A O 1
ATOM 629 N N . ASP A 1 82 ? -8.992 -25.422 -0.493 1 98.75 82 ASP A N 1
ATOM 630 C CA . ASP A 1 82 ? -10.086 -26.359 -0.699 1 98.75 82 ASP A CA 1
ATOM 631 C C . ASP A 1 82 ? -10.102 -26.875 -2.133 1 98.75 82 ASP A C 1
ATOM 633 O O . ASP A 1 82 ? -10.406 -28.047 -2.369 1 98.75 82 ASP A O 1
ATOM 637 N N . GLU A 1 83 ? -9.828 -26.016 -3.031 1 98.56 83 GLU A N 1
ATOM 638 C CA . GLU A 1 83 ? -9.875 -26.375 -4.449 1 98.56 83 GLU A CA 1
ATOM 639 C C . GLU A 1 83 ? -8.539 -26.938 -4.922 1 98.56 83 GLU A C 1
ATOM 641 O O . GLU A 1 83 ? -8.336 -27.141 -6.121 1 98.56 83 GLU A O 1
ATOM 646 N N . ARG A 1 84 ? -7.582 -27.047 -4.027 1 98.31 84 ARG A N 1
ATOM 647 C CA . ARG A 1 84 ? -6.312 -27.734 -4.215 1 98.31 84 ARG A CA 1
ATOM 648 C C . ARG A 1 84 ? -5.379 -26.938 -5.113 1 98.31 84 ARG A C 1
ATOM 650 O O . ARG A 1 84 ? -4.547 -27.5 -5.824 1 98.31 84 ARG A O 1
ATOM 657 N N . VAL A 1 85 ? -5.633 -25.625 -5.141 1 98.75 85 VAL A N 1
ATOM 658 C CA . VAL A 1 85 ? -4.668 -24.766 -5.809 1 98.75 85 VAL A CA 1
ATOM 659 C C . VAL A 1 85 ? -3.367 -24.734 -5.008 1 98.75 85 VAL A C 1
ATOM 661 O O . V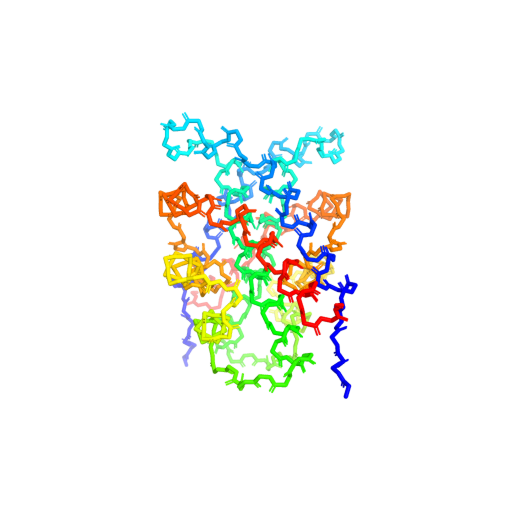AL A 1 85 ? -2.277 -24.75 -5.582 1 98.75 85 VAL A O 1
ATOM 664 N N . VAL A 1 86 ? -3.475 -24.578 -3.717 1 98.81 86 VAL A N 1
ATOM 665 C CA . VAL A 1 86 ? -2.35 -24.641 -2.789 1 98.81 86 VAL A CA 1
ATOM 666 C C . VAL A 1 86 ? -2.604 -25.719 -1.739 1 98.81 86 VAL A C 1
ATOM 668 O O . VAL A 1 86 ? -3.752 -26.078 -1.475 1 98.81 86 VAL A O 1
ATOM 671 N N . ASP A 1 87 ? -1.517 -26.25 -1.186 1 98.5 87 ASP A N 1
ATOM 672 C CA . ASP A 1 87 ? -1.701 -27.266 -0.148 1 98.5 87 ASP A CA 1
ATOM 673 C C . ASP A 1 87 ? -1.859 -26.625 1.227 1 98.5 87 ASP A C 1
ATOM 675 O O . ASP A 1 87 ? -1.812 -25.391 1.351 1 98.5 87 ASP A O 1
ATOM 679 N N . GLN A 1 88 ? -2.066 -27.391 2.197 1 98.62 88 GLN A N 1
ATOM 680 C CA . GLN A 1 88 ? -2.41 -26.922 3.539 1 98.62 88 GLN A CA 1
ATOM 681 C C . GLN A 1 88 ? -1.289 -26.078 4.133 1 98.62 88 GLN A C 1
ATOM 683 O O . GLN A 1 88 ? -1.548 -25.031 4.746 1 98.62 88 GLN A O 1
ATOM 688 N N . GLU A 1 89 ? -0.092 -26.531 3.959 1 98.56 89 GLU A N 1
ATOM 689 C CA . GLU A 1 89 ? 1.056 -25.844 4.527 1 98.56 89 GLU A CA 1
ATOM 690 C C . GLU A 1 89 ? 1.215 -24.453 3.91 1 98.56 89 GLU A C 1
ATOM 692 O O . GLU A 1 89 ? 1.392 -23.469 4.625 1 98.56 89 GLU A O 1
ATOM 697 N N . MET A 1 90 ? 1.185 -24.422 2.605 1 98.62 90 MET A N 1
ATOM 698 C CA . MET A 1 90 ? 1.276 -23.141 1.906 1 98.62 90 MET A CA 1
ATOM 699 C C . MET A 1 90 ? 0.116 -22.234 2.287 1 98.62 90 MET A C 1
ATOM 701 O O . MET A 1 90 ? 0.304 -21.031 2.48 1 98.62 90 MET A O 1
ATOM 705 N N . ALA A 1 91 ? -1.101 -22.781 2.354 1 98.81 91 ALA A N 1
ATOM 706 C CA . ALA A 1 91 ? -2.275 -22 2.717 1 98.81 91 ALA A CA 1
ATOM 707 C C . ALA A 1 91 ? -2.096 -21.344 4.082 1 98.81 91 ALA A C 1
ATOM 709 O O . ALA A 1 91 ? -2.422 -20.156 4.262 1 98.81 91 ALA A O 1
ATOM 710 N N . ALA A 1 92 ? -1.602 -22.125 5.051 1 98.69 92 ALA A N 1
ATOM 711 C CA . ALA A 1 92 ? -1.373 -21.578 6.391 1 98.69 92 ALA A CA 1
ATOM 712 C C . ALA A 1 92 ? -0.416 -20.391 6.352 1 98.69 92 ALA A C 1
ATOM 714 O O . ALA A 1 92 ? -0.641 -19.391 7.023 1 98.69 92 ALA A O 1
ATOM 715 N N . GLY A 1 93 ? 0.653 -20.5 5.617 1 98.62 93 GLY A N 1
ATOM 716 C CA . GLY A 1 93 ? 1.618 -19.422 5.465 1 98.62 93 GLY A CA 1
ATOM 717 C C . GLY A 1 93 ? 1.044 -18.203 4.766 1 98.62 93 GLY A C 1
ATOM 718 O O . GLY A 1 93 ? 1.216 -17.078 5.234 1 98.62 93 GLY A O 1
ATOM 719 N N . LEU A 1 94 ? 0.32 -18.422 3.619 1 98.81 94 LEU A N 1
ATOM 720 C CA . LEU A 1 94 ? -0.237 -17.328 2.842 1 98.81 94 LEU A CA 1
ATOM 721 C C . LEU A 1 94 ? -1.293 -16.578 3.643 1 98.81 94 LEU A C 1
ATOM 723 O O . LEU A 1 94 ? -1.444 -15.359 3.492 1 98.81 94 LEU A O 1
ATOM 727 N N . LYS A 1 95 ? -2 -17.281 4.543 1 98.62 95 LYS A N 1
ATOM 728 C CA . LYS A 1 95 ? -2.992 -16.625 5.395 1 98.62 95 LYS A CA 1
ATOM 729 C C . LYS A 1 95 ? -2.336 -15.609 6.316 1 98.62 95 LYS A C 1
ATOM 731 O O . LYS A 1 95 ? -2.875 -14.516 6.527 1 98.62 95 LYS A O 1
ATOM 736 N N . THR A 1 96 ? -1.2 -15.969 6.871 1 98.44 96 THR A N 1
ATOM 737 C CA . THR A 1 96 ? -0.497 -15.023 7.727 1 98.44 96 THR A CA 1
ATOM 738 C C . THR A 1 96 ? -0.087 -13.781 6.941 1 98.44 96 THR A C 1
ATOM 740 O O . THR A 1 96 ? -0.059 -12.68 7.484 1 98.44 96 THR A O 1
ATOM 743 N N . VAL A 1 97 ? 0.235 -13.945 5.668 1 98.62 97 VAL A N 1
ATOM 744 C CA . VAL A 1 97 ? 0.623 -12.836 4.805 1 98.62 97 VAL A CA 1
ATOM 745 C C . VAL A 1 97 ? -0.572 -11.906 4.582 1 98.62 97 VAL A C 1
ATOM 747 O O . VAL A 1 97 ? -0.481 -10.703 4.809 1 98.62 97 VAL A O 1
ATOM 750 N N . VAL A 1 98 ? -1.755 -12.477 4.184 1 98.12 98 VAL A N 1
ATOM 751 C CA . VAL A 1 98 ? -2.875 -11.648 3.764 1 98.12 98 VAL A CA 1
ATOM 752 C C . VAL A 1 98 ? -3.498 -10.961 4.98 1 98.12 98 VAL A C 1
ATOM 754 O O . VAL A 1 98 ? -4.168 -9.938 4.848 1 98.12 98 VAL A O 1
ATOM 757 N N . THR A 1 99 ? -3.227 -11.508 6.191 1 96.25 99 THR A N 1
ATOM 758 C CA . THR A 1 99 ? -3.77 -10.906 7.406 1 96.25 99 THR A CA 1
ATOM 759 C C . THR A 1 99 ? -3.068 -9.586 7.719 1 96.25 99 THR A C 1
ATOM 761 O O . THR A 1 99 ? -3.541 -8.812 8.547 1 96.25 99 THR A O 1
ATOM 764 N N . MET A 1 100 ? -1.95 -9.32 7.043 1 96.81 100 MET A N 1
ATOM 765 C CA . MET A 1 100 ? -1.197 -8.086 7.254 1 96.81 100 MET A CA 1
ATOM 766 C C . MET A 1 100 ? -1.847 -6.918 6.512 1 96.81 100 MET A C 1
ATOM 768 O O . MET A 1 100 ? -1.446 -5.766 6.688 1 96.81 100 MET A O 1
ATOM 772 N N . ARG A 1 101 ? -2.828 -7.156 5.754 1 96.31 101 ARG A N 1
ATOM 773 C CA . ARG A 1 101 ? -3.395 -6.145 4.867 1 96.31 101 ARG A CA 1
ATOM 774 C C . ARG A 1 101 ? -3.857 -4.926 5.652 1 96.31 101 ARG A C 1
ATOM 776 O O . ARG A 1 101 ? -3.471 -3.797 5.344 1 96.31 101 ARG A O 1
ATOM 783 N N . LYS A 1 102 ? -4.656 -5.184 6.648 1 94.5 102 LYS A N 1
ATOM 784 C CA . LYS A 1 102 ? -5.188 -4.07 7.422 1 94.5 102 LYS A CA 1
ATOM 785 C C . LYS A 1 102 ? -4.062 -3.234 8.031 1 94.5 102 LYS A C 1
ATOM 787 O O . LYS A 1 102 ? -4.129 -2.004 8.031 1 94.5 102 LYS A O 1
ATOM 792 N N . LYS A 1 103 ? -3.062 -3.836 8.523 1 95.19 103 LYS A N 1
ATOM 793 C CA . LYS A 1 103 ? -1.931 -3.145 9.141 1 95.19 103 LYS A CA 1
ATOM 794 C C . LYS A 1 103 ? -1.168 -2.32 8.102 1 95.19 103 LYS A C 1
ATOM 796 O O . LYS A 1 103 ? -0.856 -1.151 8.344 1 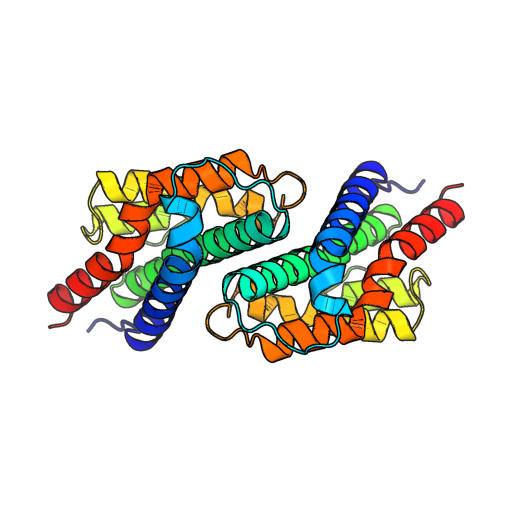95.19 103 LYS A O 1
ATOM 801 N N . LEU A 1 104 ? -0.893 -2.863 6.965 1 96.25 104 LEU A N 1
ATOM 802 C CA . LEU A 1 104 ? -0.078 -2.209 5.945 1 96.25 104 LEU A CA 1
ATOM 803 C C . LEU A 1 104 ? -0.847 -1.072 5.281 1 96.25 104 LEU A C 1
ATOM 805 O O . LEU A 1 104 ? -0.259 -0.055 4.906 1 96.25 104 LEU A O 1
ATOM 809 N N . VAL A 1 105 ? -2.141 -1.211 5.156 1 92.94 105 VAL A N 1
ATOM 810 C CA . VAL A 1 105 ? -2.918 -0.277 4.348 1 92.94 105 VAL A CA 1
ATOM 811 C C . VAL A 1 105 ? -3.6 0.747 5.25 1 92.94 105 VAL A C 1
ATOM 813 O O . VAL A 1 105 ? -3.639 1.938 4.934 1 92.94 105 VAL A O 1
ATOM 816 N N . THR A 1 106 ? -4.145 0.326 6.387 1 92.31 106 THR A N 1
ATOM 817 C CA . THR A 1 106 ? -4.957 1.187 7.242 1 92.31 106 THR A CA 1
ATOM 818 C C . THR A 1 106 ? -4.156 1.658 8.453 1 92.31 106 THR A C 1
ATOM 820 O O . THR A 1 106 ? -4.191 2.838 8.805 1 92.31 106 THR A O 1
ATOM 823 N N . ASN A 1 107 ? -3.482 0.7 9.031 1 96.31 107 ASN A N 1
ATOM 824 C CA . ASN A 1 107 ? -2.736 1.017 10.242 1 96.31 107 ASN A CA 1
ATOM 825 C C . ASN A 1 107 ? -1.24 1.137 9.969 1 96.31 107 ASN A C 1
ATOM 827 O O . ASN A 1 107 ? -0.424 0.546 10.68 1 96.31 107 ASN A O 1
ATOM 831 N N . TYR A 1 108 ? -0.954 1.851 8.906 1 96.56 108 TYR A N 1
ATOM 832 C CA . TYR A 1 108 ? 0.412 1.902 8.391 1 96.56 108 TYR A CA 1
ATOM 833 C C . TYR A 1 108 ? 1.342 2.582 9.391 1 96.56 108 TYR A C 1
ATOM 835 O O . TYR A 1 108 ? 2.561 2.398 9.336 1 96.56 108 TYR A O 1
ATOM 843 N N . THR A 1 109 ? 0.894 3.387 10.359 1 96.5 109 THR A N 1
ATOM 844 C CA . THR A 1 109 ? 1.732 4.055 11.352 1 96.5 109 THR A CA 1
ATOM 845 C C . THR A 1 109 ? 2.207 3.068 12.406 1 96.5 109 THR A C 1
ATOM 847 O O . THR A 1 109 ? 3.119 3.373 13.188 1 96.5 109 THR A O 1
ATOM 850 N N . SER A 1 110 ? 1.666 1.904 12.438 1 94.81 110 SER A N 1
ATOM 851 C CA . SER A 1 110 ? 1.976 0.941 13.492 1 94.81 110 SER A CA 1
ATOM 852 C C . SER A 1 110 ? 2.699 -0.278 12.93 1 94.81 110 SER A C 1
ATOM 854 O O . SER A 1 110 ? 2.9 -1.269 13.633 1 94.81 110 SER A O 1
ATOM 856 N N . VAL A 1 111 ? 3.02 -0.199 11.719 1 94.31 111 VAL A N 1
ATOM 857 C CA . VAL A 1 111 ? 3.705 -1.329 11.094 1 94.31 111 VAL A CA 1
ATOM 858 C C . VAL A 1 111 ? 5.059 -1.543 11.766 1 94.31 111 VAL A C 1
ATOM 860 O O . VAL A 1 111 ? 5.816 -0.591 11.969 1 94.31 111 VAL A O 1
ATOM 863 N N . ASP A 1 112 ? 5.375 -2.717 12.133 1 94.81 112 ASP A N 1
ATOM 864 C CA . ASP A 1 112 ? 6.629 -3.115 12.766 1 94.81 112 ASP A CA 1
ATOM 865 C C . ASP A 1 112 ? 7.582 -3.738 11.75 1 94.81 112 ASP A C 1
ATOM 867 O O . ASP A 1 112 ? 7.297 -4.797 11.188 1 94.81 112 ASP A O 1
ATOM 871 N N . LYS A 1 113 ? 8.742 -3.135 11.594 1 94.62 113 LYS A N 1
ATOM 872 C CA . LYS A 1 113 ? 9.703 -3.59 10.594 1 94.62 113 LYS A CA 1
ATOM 873 C C . LYS A 1 113 ? 10.172 -5.012 10.891 1 94.62 113 LYS A C 1
ATOM 875 O O . LYS A 1 113 ? 10.43 -5.789 9.969 1 94.62 113 LYS A O 1
ATOM 880 N N . GLN A 1 114 ? 10.273 -5.375 12.188 1 95.81 114 GLN A N 1
ATOM 881 C CA . GLN A 1 114 ? 10.68 -6.734 12.531 1 95.81 114 GLN A CA 1
ATOM 882 C C . GLN A 1 114 ? 9.617 -7.746 12.117 1 95.81 114 GLN A C 1
ATOM 884 O O . GLN A 1 114 ? 9.938 -8.836 11.633 1 95.81 114 GLN A O 1
ATOM 889 N N . GLU A 1 115 ? 8.398 -7.367 12.352 1 96.5 115 GLU A N 1
ATOM 890 C CA . GLU A 1 115 ? 7.285 -8.234 11.977 1 96.5 115 GLU A CA 1
ATOM 891 C C . GLU A 1 115 ? 7.246 -8.453 10.461 1 96.5 115 GLU A C 1
ATOM 893 O O . GLU A 1 115 ? 7.059 -9.578 10 1 96.5 115 GLU A O 1
ATOM 898 N N . VAL A 1 116 ? 7.41 -7.387 9.688 1 97.69 116 VAL A N 1
ATOM 899 C CA . VAL A 1 116 ? 7.395 -7.445 8.227 1 97.69 116 VAL A CA 1
ATOM 900 C C . VAL A 1 116 ? 8.508 -8.367 7.734 1 97.69 116 VAL A C 1
ATOM 902 O O . VAL A 1 116 ? 8.258 -9.281 6.938 1 97.69 116 VAL A O 1
ATOM 905 N N . PHE A 1 117 ? 9.703 -8.148 8.273 1 97.12 117 PHE A N 1
ATOM 906 C CA . PHE A 1 117 ? 10.852 -8.945 7.844 1 97.12 117 PHE A CA 1
ATOM 907 C C . PHE A 1 117 ? 10.648 -10.414 8.195 1 97.12 117 PHE A C 1
ATOM 909 O O . PHE A 1 117 ? 10.867 -11.297 7.363 1 97.12 117 PHE A O 1
ATOM 916 N N . ALA A 1 118 ? 10.281 -10.633 9.422 1 96.88 118 ALA A N 1
ATOM 917 C CA . ALA A 1 118 ? 10.109 -12 9.891 1 96.88 118 ALA A CA 1
ATOM 918 C C . ALA A 1 118 ? 9.086 -12.75 9.039 1 96.88 118 ALA A C 1
ATOM 920 O O . ALA A 1 118 ? 9.289 -13.922 8.703 1 96.88 118 ALA A O 1
ATOM 921 N N . LEU A 1 119 ? 8.047 -12.07 8.719 1 97.88 119 LEU A N 1
ATOM 922 C CA . LEU A 1 119 ? 6.996 -12.688 7.93 1 97.88 119 LEU A CA 1
ATOM 923 C C . LEU A 1 119 ? 7.484 -12.992 6.516 1 97.88 119 LEU A C 1
ATOM 925 O O . LEU A 1 119 ? 7.266 -14.094 6.004 1 97.88 119 LEU A O 1
ATOM 929 N N . LEU A 1 120 ? 8.102 -12 5.871 1 98.12 120 LEU A N 1
ATOM 930 C CA . LEU A 1 120 ? 8.648 -12.219 4.535 1 98.12 120 LEU A CA 1
ATOM 931 C C . LEU A 1 120 ? 9.656 -13.359 4.539 1 98.12 120 LEU A C 1
ATOM 933 O O . LEU A 1 120 ? 9.641 -14.211 3.65 1 98.12 120 LEU A O 1
ATOM 937 N N . ALA A 1 121 ? 10.492 -13.359 5.52 1 97.25 121 ALA A N 1
ATOM 938 C CA . ALA A 1 121 ? 11.508 -14.406 5.609 1 97.25 121 ALA A CA 1
ATOM 939 C C . ALA A 1 121 ? 10.867 -15.773 5.801 1 97.25 121 ALA A C 1
ATOM 941 O O . ALA A 1 121 ? 11.25 -16.75 5.137 1 97.25 121 ALA A O 1
ATOM 942 N N . ALA A 1 122 ? 9.922 -15.883 6.633 1 97.31 122 ALA A N 1
ATOM 943 C CA . ALA A 1 122 ? 9.281 -17.156 6.973 1 97.31 122 ALA A CA 1
ATOM 944 C C . ALA A 1 122 ? 8.484 -17.703 5.789 1 97.31 122 ALA A C 1
ATOM 946 O O . ALA A 1 122 ? 8.398 -18.906 5.594 1 97.31 122 ALA A O 1
ATOM 947 N N . GLN A 1 123 ? 7.883 -16.766 5.051 1 98.31 123 GLN A N 1
ATOM 948 C CA . GLN A 1 123 ? 6.934 -17.219 4.035 1 98.31 123 GLN A CA 1
ATOM 949 C C . GLN A 1 123 ? 7.504 -17.047 2.633 1 98.31 123 GLN A C 1
ATOM 951 O O . GLN A 1 123 ? 6.793 -17.219 1.641 1 98.31 123 GLN A O 1
ATOM 956 N N . PHE A 1 124 ? 8.773 -16.688 2.561 1 98.31 124 PHE A N 1
ATOM 957 C CA . PHE A 1 124 ? 9.367 -16.359 1.271 1 98.31 124 PHE A CA 1
ATOM 958 C C . PHE A 1 124 ? 9.211 -17.516 0.29 1 98.31 124 PHE A C 1
ATOM 960 O O . PHE A 1 124 ? 8.844 -17.312 -0.868 1 98.31 124 PHE A O 1
ATOM 967 N N . SER A 1 125 ? 9.492 -18.734 0.714 1 98.19 125 SER A N 1
ATOM 968 C CA . SER A 1 125 ? 9.406 -19.891 -0.17 1 98.19 125 SER A CA 1
ATOM 969 C C . SER A 1 125 ? 7.984 -20.094 -0.671 1 98.19 125 SER A C 1
ATOM 971 O O . SER A 1 125 ? 7.773 -20.453 -1.836 1 98.19 125 SER A O 1
ATOM 973 N N . HIS A 1 126 ? 6.988 -19.922 0.186 1 98.75 126 HIS A N 1
ATOM 974 C CA . HIS A 1 126 ? 5.594 -20.031 -0.222 1 98.75 126 HIS A CA 1
ATOM 975 C C . HIS A 1 126 ? 5.219 -18.969 -1.239 1 98.75 126 HIS A C 1
ATOM 977 O O . HIS A 1 126 ? 4.473 -19.234 -2.186 1 98.75 126 HIS A O 1
ATOM 983 N N . LEU A 1 127 ? 5.738 -17.781 -1.006 1 98.88 127 LEU A N 1
ATOM 984 C CA . LEU A 1 127 ? 5.477 -16.688 -1.936 1 98.88 127 LEU A CA 1
ATOM 985 C C . LEU A 1 127 ? 6.094 -16.969 -3.299 1 98.88 127 LEU A C 1
ATOM 987 O O . LEU A 1 127 ? 5.492 -16.672 -4.332 1 98.88 127 LEU A O 1
ATOM 991 N N . GLU A 1 128 ? 7.23 -17.562 -3.326 1 98.62 128 GLU A N 1
ATOM 992 C CA . GLU A 1 128 ? 7.902 -17.922 -4.57 1 98.62 128 GLU A CA 1
ATOM 993 C C . GLU A 1 128 ? 7.148 -19.031 -5.301 1 98.62 128 GLU A C 1
ATOM 995 O O . GLU A 1 128 ? 7.109 -19.062 -6.535 1 98.62 128 GLU A O 1
ATOM 1000 N N . GLN A 1 129 ? 6.582 -19.906 -4.566 1 98.75 129 GLN A N 1
ATOM 1001 C CA . GLN A 1 129 ? 5.953 -21.078 -5.148 1 98.75 129 GLN A CA 1
ATOM 1002 C C . GLN A 1 129 ? 4.516 -20.797 -5.566 1 98.75 129 GLN A C 1
ATOM 1004 O O . GLN A 1 129 ? 3.939 -21.531 -6.375 1 98.75 129 GLN A O 1
ATOM 1009 N N . PHE A 1 130 ? 3.889 -19.781 -5 1 98.94 130 PHE A N 1
ATOM 1010 C CA . PHE A 1 130 ? 2.486 -19.469 -5.242 1 98.94 130 PHE A CA 1
ATOM 1011 C C . PHE A 1 130 ? 2.215 -19.328 -6.738 1 98.94 130 PHE A C 1
ATOM 1013 O O . PHE A 1 130 ? 1.299 -19.953 -7.27 1 98.94 130 PHE A O 1
ATOM 1020 N N . PRO A 1 131 ? 3.045 -18.516 -7.441 1 98.94 131 PRO A N 1
ATOM 1021 C CA . PRO A 1 131 ? 2.809 -18.406 -8.883 1 98.94 131 PRO A CA 1
ATOM 1022 C C . PRO A 1 131 ? 2.867 -19.766 -9.586 1 98.94 131 PRO A C 1
ATOM 1024 O O . PRO A 1 131 ? 2.07 -20.031 -10.492 1 98.94 131 PRO A O 1
ATOM 1027 N N . VAL A 1 132 ? 3.75 -20.594 -9.203 1 98.81 132 VAL A N 1
ATOM 1028 C CA . VAL A 1 132 ? 3.916 -21.922 -9.812 1 98.81 132 VAL A CA 1
ATOM 1029 C C . VAL A 1 132 ? 2.654 -22.75 -9.586 1 98.81 132 VAL A C 1
ATOM 1031 O O . VAL A 1 132 ? 2.135 -23.359 -10.523 1 98.81 132 VAL A O 1
ATOM 1034 N N . ARG A 1 133 ? 2.143 -22.75 -8.383 1 98.81 133 ARG A N 1
ATOM 1035 C CA . ARG A 1 133 ? 0.947 -23.516 -8.055 1 98.81 133 ARG A CA 1
ATOM 1036 C C . ARG A 1 133 ? -0.255 -23.031 -8.852 1 98.81 133 ARG A C 1
ATOM 1038 O O . ARG A 1 133 ? -1.071 -23.844 -9.305 1 98.81 133 ARG A O 1
ATOM 1045 N N . VAL A 1 134 ? -0.395 -21.75 -8.938 1 98.88 134 VAL A N 1
ATOM 1046 C CA . VAL A 1 134 ? -1.512 -21.188 -9.688 1 98.88 134 VAL A CA 1
ATOM 1047 C C . VAL A 1 134 ? -1.426 -21.594 -11.148 1 98.88 134 VAL A C 1
ATOM 1049 O O . VAL A 1 134 ? -2.42 -22.031 -11.742 1 98.88 134 VAL A O 1
ATOM 1052 N N . ARG A 1 135 ? -0.226 -21.422 -11.688 1 98.69 135 ARG A N 1
ATOM 1053 C CA . ARG A 1 135 ? -0.039 -21.797 -13.086 1 98.69 135 ARG A CA 1
ATOM 1054 C C . ARG A 1 135 ? -0.31 -23.281 -13.305 1 98.69 135 ARG A C 1
ATOM 1056 O O . ARG A 1 135 ? -0.919 -23.656 -14.305 1 98.69 135 ARG A O 1
ATOM 1063 N N . ASP A 1 136 ? 0.177 -24.109 -12.414 1 98.5 136 ASP A N 1
ATOM 1064 C CA . ASP A 1 136 ? -0.087 -25.547 -12.492 1 98.5 136 ASP A CA 1
ATOM 1065 C C . ASP A 1 136 ? -1.587 -25.828 -12.461 1 98.5 136 ASP A C 1
ATOM 1067 O O . ASP A 1 136 ? -2.08 -26.672 -13.219 1 98.5 136 ASP A O 1
ATOM 1071 N N . TYR A 1 137 ? -2.281 -25.188 -11.617 1 98.5 137 TYR A N 1
ATOM 1072 C CA . TYR A 1 137 ? -3.727 -25.359 -11.508 1 98.5 137 TYR A CA 1
ATOM 1073 C C . TYR A 1 137 ? -4.426 -24.969 -12.797 1 98.5 137 TYR A C 1
ATOM 1075 O O . TYR A 1 137 ? -5.328 -25.672 -13.266 1 98.5 137 TYR A O 1
ATOM 1083 N N . LEU A 1 138 ? -4.062 -23.797 -13.32 1 97.94 138 LEU A N 1
ATOM 1084 C CA . LEU A 1 138 ? -4.648 -23.312 -14.57 1 97.94 138 LEU A CA 1
ATOM 1085 C C . LEU A 1 138 ? -4.422 -24.328 -15.695 1 97.94 138 LEU A C 1
ATOM 1087 O O . LEU A 1 138 ? -5.336 -24.609 -16.469 1 97.94 138 LEU A O 1
ATOM 1091 N N . LYS A 1 139 ? -3.223 -24.828 -15.742 1 97.06 139 LYS A N 1
ATOM 1092 C CA . LYS A 1 139 ? -2.902 -25.828 -16.766 1 97.06 139 LYS A CA 1
ATOM 1093 C C . LYS A 1 139 ? -3.768 -27.078 -16.609 1 97.06 139 LYS A C 1
ATOM 1095 O O . LYS A 1 139 ? -4.246 -27.625 -17.609 1 97.06 139 LYS A O 1
ATOM 1100 N N . GLN A 1 140 ? -3.924 -27.484 -15.445 1 96.19 140 GLN A N 1
ATOM 1101 C CA . GLN A 1 140 ? -4.688 -28.703 -15.148 1 96.19 140 GLN A CA 1
ATOM 1102 C C . GLN A 1 140 ? -6.164 -28.516 -15.484 1 96.19 140 GLN A C 1
ATOM 1104 O O . GLN A 1 140 ? -6.809 -29.422 -16 1 96.19 140 GLN A O 1
ATOM 1109 N N . GLU A 1 141 ? -6.695 -27.344 -15.211 1 95.12 141 GLU A N 1
ATOM 1110 C CA . GLU A 1 141 ? -8.133 -27.141 -15.312 1 95.12 141 GLU A CA 1
ATOM 1111 C C . GLU A 1 141 ? -8.531 -26.672 -16.703 1 95.12 141 GLU A C 1
ATOM 1113 O O . GLU A 1 141 ? -9.672 -26.875 -17.141 1 95.12 141 GLU A O 1
ATOM 1118 N N . LEU A 1 142 ? -7.621 -25.953 -17.328 1 92.5 142 LEU A N 1
ATOM 1119 C CA . LEU A 1 142 ? -7.98 -25.359 -18.609 1 92.5 142 LEU A CA 1
ATOM 1120 C C . LEU A 1 142 ? -7.418 -26.156 -19.766 1 92.5 142 LEU A C 1
ATOM 1122 O O . LEU A 1 142 ? -7.871 -26.016 -20.906 1 92.5 142 LEU A O 1
ATOM 1126 N N . TYR A 1 143 ? -6.422 -26.906 -19.609 1 85.75 143 TYR A N 1
ATOM 1127 C CA . TYR A 1 143 ? -5.82 -27.656 -20.703 1 85.75 143 TYR A CA 1
ATOM 1128 C C . TYR A 1 143 ? -5.754 -29.141 -20.359 1 85.75 143 TYR A C 1
ATOM 1130 O O . TYR A 1 143 ? -6 -29.984 -21.219 1 85.75 143 TYR A O 1
ATOM 1138 N N . MET B 1 1 ? -18.469 22.266 20.688 1 79.62 1 MET B N 1
ATOM 1139 C CA . MET B 1 1 ? -17.078 21.906 20.969 1 79.62 1 MET B CA 1
ATOM 1140 C C . MET B 1 1 ? -16.562 20.891 19.969 1 79.62 1 MET B C 1
ATOM 1142 O O . MET B 1 1 ? -17.266 19.953 19.594 1 79.62 1 MET B O 1
ATOM 1146 N N . TYR B 1 2 ? -15.438 21.188 19.266 1 88.5 2 TYR B N 1
ATOM 1147 C CA . TYR B 1 2 ? -14.867 20.312 18.25 1 88.5 2 TYR B CA 1
ATOM 1148 C C . TYR B 1 2 ? -14.258 19.062 18.875 1 88.5 2 TYR B C 1
ATOM 1150 O O . TYR B 1 2 ? -13.719 19.109 19.969 1 88.5 2 TYR B O 1
ATOM 1158 N N . GLN B 1 3 ? -14.602 18 18.344 1 92.56 3 GLN B N 1
ATOM 1159 C CA . GLN B 1 3 ? -14.031 16.734 18.781 1 92.56 3 GLN B CA 1
ATOM 1160 C C . GLN B 1 3 ? -12.984 16.234 17.781 1 92.56 3 GLN B C 1
ATOM 1162 O O . GLN B 1 3 ? -13.195 15.219 17.125 1 92.56 3 GLN B O 1
ATOM 1167 N N . VAL B 1 4 ? -11.883 16.938 17.859 1 96.31 4 VAL B N 1
ATOM 1168 C CA . VAL B 1 4 ? -10.789 16.625 16.938 1 96.31 4 VAL B CA 1
ATOM 1169 C C . VAL B 1 4 ? -9.836 15.633 17.594 1 96.31 4 VAL B C 1
ATOM 1171 O O . VAL B 1 4 ? -9.391 15.844 18.719 1 96.31 4 VAL B O 1
ATOM 1174 N N . ASN B 1 5 ? -9.57 14.539 16.938 1 97.19 5 ASN B N 1
ATOM 1175 C CA . ASN B 1 5 ? -8.625 13.547 17.453 1 97.19 5 ASN B CA 1
ATOM 1176 C C . ASN B 1 5 ? -7.184 13.969 17.203 1 97.19 5 ASN B C 1
ATOM 1178 O O . ASN B 1 5 ? -6.512 13.398 16.328 1 97.19 5 ASN B O 1
ATOM 1182 N N . VAL B 1 6 ? -6.637 14.898 17.953 1 97.88 6 VAL B N 1
ATOM 1183 C CA . VAL B 1 6 ? -5.332 15.523 17.75 1 97.88 6 VAL B CA 1
ATOM 1184 C C . VAL B 1 6 ? -4.23 14.469 17.875 1 97.88 6 VAL B C 1
ATOM 1186 O O . VAL B 1 6 ? -3.238 14.516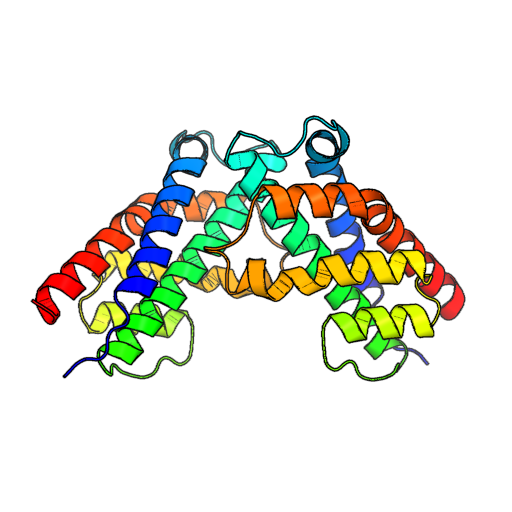 17.141 1 97.88 6 VAL B O 1
ATOM 1189 N N . GLU B 1 7 ? -4.453 13.578 18.766 1 97.88 7 GLU B N 1
ATOM 1190 C CA . GLU B 1 7 ? -3.457 12.531 18.984 1 97.88 7 GLU B CA 1
ATOM 1191 C C . GLU B 1 7 ? -3.26 11.688 17.734 1 97.88 7 GLU B C 1
ATOM 1193 O O . GLU B 1 7 ? -2.125 11.43 17.312 1 97.88 7 GLU B O 1
ATOM 1198 N N . LYS B 1 8 ? -4.332 11.234 17.141 1 97.88 8 LYS B N 1
ATOM 1199 C CA . LYS B 1 8 ? -4.242 10.43 15.93 1 97.88 8 LYS B CA 1
ATOM 1200 C C . LYS B 1 8 ? -3.668 11.234 14.766 1 97.88 8 LYS B C 1
ATOM 1202 O O . LYS B 1 8 ? -2.898 10.711 13.961 1 97.88 8 LYS B O 1
ATOM 1207 N N . ILE B 1 9 ? -4.094 12.445 14.711 1 98.62 9 ILE B N 1
ATOM 1208 C CA . ILE B 1 9 ? -3.566 13.32 13.672 1 98.62 9 ILE B CA 1
ATOM 1209 C C . ILE B 1 9 ? -2.047 13.422 13.805 1 98.62 9 ILE B C 1
ATOM 1211 O O . ILE B 1 9 ? -1.321 13.242 12.82 1 98.62 9 ILE B O 1
ATOM 1215 N N . GLU B 1 10 ? -1.568 13.648 15.016 1 98.62 10 GLU B N 1
ATOM 1216 C CA . GLU B 1 10 ? -0.136 13.805 15.25 1 98.62 10 GLU B CA 1
ATOM 1217 C C . GLU B 1 10 ? 0.617 12.508 14.945 1 98.62 10 GLU B C 1
ATOM 1219 O O . GLU B 1 10 ? 1.742 12.547 14.445 1 98.62 10 GLU B O 1
ATOM 1224 N N . GLU B 1 11 ? 0.019 11.414 15.273 1 98.44 11 GLU B N 1
ATOM 1225 C CA . GLU B 1 11 ? 0.608 10.117 14.961 1 98.44 11 GLU B CA 1
ATOM 1226 C C . GLU B 1 11 ? 0.875 9.977 13.469 1 98.44 11 GLU B C 1
ATOM 1228 O O . GLU B 1 11 ? 1.969 9.586 13.062 1 98.44 11 GLU B O 1
ATOM 1233 N N . HIS B 1 12 ? -0.118 10.328 12.648 1 98.62 12 HIS B N 1
ATOM 1234 C CA . HIS B 1 12 ? 0.006 10.219 11.195 1 98.62 12 HIS B CA 1
ATOM 1235 C C . HIS B 1 12 ? 0.996 11.242 10.648 1 98.62 12 HIS B C 1
ATOM 1237 O O . HIS B 1 12 ? 1.816 10.914 9.781 1 98.62 12 HIS B O 1
ATOM 1243 N N . LEU B 1 13 ? 0.934 12.469 11.148 1 98.88 13 LEU B N 1
ATOM 1244 C CA . LEU B 1 13 ? 1.834 13.508 10.672 1 98.88 13 LEU B CA 1
ATOM 1245 C C . LEU B 1 13 ? 3.285 13.164 10.984 1 98.88 13 LEU B C 1
ATOM 1247 O O . LEU B 1 13 ? 4.16 13.312 10.133 1 98.88 13 LEU B O 1
ATOM 1251 N N . SER B 1 14 ? 3.508 12.734 12.234 1 98.69 14 SER B N 1
ATOM 1252 C CA . SER B 1 14 ? 4.867 12.391 12.641 1 98.69 14 SER B CA 1
ATOM 1253 C C . SER B 1 14 ? 5.422 11.234 11.812 1 98.69 14 SER B C 1
ATOM 1255 O O . SER B 1 14 ? 6.605 11.227 11.469 1 98.69 14 SER B O 1
ATOM 1257 N N . TYR B 1 15 ? 4.566 10.273 11.555 1 98.38 15 TYR B N 1
ATOM 1258 C CA . TYR B 1 15 ? 5 9.148 10.734 1 98.38 15 TYR B CA 1
ATOM 1259 C C . TYR B 1 15 ? 5.359 9.602 9.328 1 98.38 15 TYR B C 1
ATOM 1261 O O . TYR B 1 15 ? 6.363 9.164 8.766 1 98.38 15 TYR B O 1
ATOM 1269 N N . LEU B 1 16 ? 4.551 10.445 8.727 1 98.69 16 LEU B N 1
ATOM 1270 C CA . LEU B 1 16 ? 4.852 10.977 7.406 1 98.69 16 LEU B CA 1
ATOM 1271 C C . LEU B 1 16 ? 6.199 11.695 7.406 1 98.69 16 LEU B C 1
ATOM 1273 O O . LEU B 1 16 ? 7 11.523 6.488 1 98.69 16 LEU B O 1
ATOM 1277 N N . GLU B 1 17 ? 6.422 12.484 8.414 1 98.75 17 GLU B N 1
ATOM 1278 C CA . GLU B 1 17 ? 7.68 13.227 8.516 1 98.75 17 GLU B CA 1
ATOM 1279 C C . GLU B 1 17 ? 8.875 12.273 8.531 1 98.75 17 GLU B C 1
ATOM 1281 O O . GLU B 1 17 ? 9.883 12.523 7.863 1 98.75 17 GLU B O 1
ATOM 1286 N N . GLN B 1 18 ? 8.703 11.242 9.312 1 98.12 18 GLN B N 1
ATOM 1287 C CA . GLN B 1 18 ? 9.773 10.25 9.367 1 98.12 18 GLN B CA 1
ATOM 1288 C C . GLN B 1 18 ? 10.008 9.617 8 1 98.12 18 GLN B C 1
ATOM 1290 O O . GLN B 1 18 ? 11.148 9.461 7.57 1 98.12 18 GLN B O 1
ATOM 1295 N N . VAL B 1 19 ? 8.969 9.234 7.32 1 98.44 19 VAL B N 1
ATOM 1296 C CA . VAL B 1 19 ? 9.07 8.594 6.008 1 98.44 19 VAL B CA 1
ATOM 1297 C C . VAL B 1 19 ? 9.75 9.547 5.023 1 98.44 19 VAL B C 1
ATOM 1299 O O . VAL B 1 19 ? 10.609 9.125 4.246 1 98.44 19 VAL B O 1
ATOM 1302 N N . LEU B 1 20 ? 9.359 10.797 5.059 1 98.62 20 LEU B N 1
ATOM 1303 C CA . LEU B 1 20 ? 9.93 11.773 4.137 1 98.62 20 LEU B CA 1
ATOM 1304 C C . LEU B 1 20 ? 11.414 11.969 4.406 1 98.62 20 LEU B C 1
ATOM 1306 O O . LEU B 1 20 ? 12.203 12.141 3.473 1 98.62 20 LEU B O 1
ATOM 1310 N N . VAL B 1 21 ? 11.789 11.984 5.664 1 97.94 21 VAL B N 1
ATOM 1311 C CA . VAL B 1 21 ? 13.203 12.07 6.012 1 97.94 21 VAL B CA 1
ATOM 1312 C C . VAL B 1 21 ? 13.953 10.883 5.414 1 97.94 21 VAL B C 1
ATOM 1314 O O . VAL B 1 21 ? 15.047 11.047 4.867 1 97.94 21 VAL B O 1
ATOM 1317 N N . ASP B 1 22 ? 13.375 9.727 5.484 1 97.12 22 ASP B N 1
ATOM 1318 C CA . ASP B 1 22 ? 14.008 8.484 5.039 1 97.12 22 ASP B CA 1
ATOM 1319 C C . ASP B 1 22 ? 14.242 8.5 3.529 1 97.12 22 ASP B C 1
ATOM 1321 O O . ASP B 1 22 ? 15.234 7.949 3.045 1 97.12 22 ASP B O 1
ATOM 1325 N N . ILE B 1 23 ? 13.383 9.141 2.752 1 97.56 23 ILE B N 1
ATOM 1326 C CA . ILE B 1 23 ? 13.492 9.008 1.303 1 97.56 23 ILE B CA 1
ATOM 1327 C C . ILE B 1 23 ? 14.109 10.273 0.717 1 97.56 23 ILE B C 1
ATOM 1329 O O . ILE B 1 23 ? 14.469 10.312 -0.463 1 97.56 23 ILE B O 1
ATOM 1333 N N . ALA B 1 24 ? 14.289 11.352 1.497 1 97.12 24 ALA B N 1
ATOM 1334 C CA . ALA B 1 24 ? 14.742 12.664 1.049 1 97.12 24 ALA B CA 1
ATOM 1335 C C . ALA B 1 24 ? 16.047 12.547 0.265 1 97.12 24 ALA B C 1
ATOM 1337 O O . ALA B 1 24 ? 16.188 13.148 -0.804 1 97.12 24 ALA B O 1
ATOM 1338 N N . PRO B 1 25 ? 17.031 11.727 0.746 1 95.38 25 PRO B N 1
ATOM 1339 C CA . PRO B 1 25 ? 18.281 11.664 0.004 1 95.38 25 PRO B CA 1
ATOM 1340 C C . PRO B 1 25 ? 18.109 11.133 -1.416 1 95.38 25 PRO B C 1
ATOM 1342 O O . PRO B 1 25 ? 18.844 11.531 -2.324 1 95.38 25 PRO B O 1
ATOM 1345 N N . LYS B 1 26 ? 17.156 10.266 -1.62 1 95.25 26 LYS B N 1
ATOM 1346 C CA . LYS B 1 26 ? 16.938 9.664 -2.934 1 95.25 26 LYS B CA 1
ATOM 1347 C C . LYS B 1 26 ? 16.125 10.586 -3.836 1 95.25 26 LYS B C 1
ATOM 1349 O O . LYS B 1 26 ? 16.328 10.609 -5.051 1 95.25 26 LYS B O 1
ATOM 1354 N N . VAL B 1 27 ? 15.258 11.344 -3.275 1 95.5 27 VAL B N 1
ATOM 1355 C CA . VAL B 1 27 ? 14.344 12.188 -4.043 1 95.5 27 VAL B CA 1
ATOM 1356 C C . VAL B 1 27 ? 15.008 13.523 -4.363 1 95.5 27 VAL B C 1
ATOM 1358 O O . VAL B 1 27 ? 14.859 14.047 -5.465 1 95.5 27 VAL B O 1
ATOM 1361 N N . LYS B 1 28 ? 15.727 14 -3.461 1 91.94 28 LYS B N 1
ATOM 1362 C CA . LYS B 1 28 ? 16.297 15.336 -3.6 1 91.94 28 LYS B CA 1
ATOM 1363 C C . LYS B 1 28 ? 17.656 15.273 -4.305 1 91.94 28 LYS B C 1
ATOM 1365 O O . LYS B 1 28 ? 18.203 16.312 -4.703 1 91.94 28 LYS B O 1
ATOM 1370 N N . GLU B 1 29 ? 18.188 14.141 -4.449 1 84.19 29 GLU B N 1
ATOM 1371 C CA . GLU B 1 29 ? 19.5 14 -5.082 1 84.19 29 GLU B CA 1
ATOM 1372 C C . GLU B 1 29 ? 19.469 14.469 -6.531 1 84.19 29 GLU B C 1
ATOM 1374 O O . GLU B 1 29 ? 20.5 14.828 -7.098 1 84.19 29 GLU B O 1
ATOM 1379 N N . GLY B 1 30 ? 18.344 14.547 -7.141 1 75.44 30 GLY B N 1
ATOM 1380 C CA . GLY B 1 30 ? 18.203 15.094 -8.484 1 75.44 30 GLY B CA 1
ATOM 1381 C C . GLY B 1 30 ? 18.766 14.18 -9.562 1 75.44 30 GLY B C 1
ATOM 1382 O O . GLY B 1 30 ? 19.016 14.617 -10.68 1 75.44 30 GLY B O 1
ATOM 1383 N N . ALA B 1 31 ? 19.094 12.977 -9.281 1 77.31 31 ALA B N 1
ATOM 1384 C CA . ALA B 1 31 ? 19.672 12.062 -10.258 1 77.31 31 ALA B CA 1
ATOM 1385 C C . ALA B 1 31 ? 18.594 11.344 -11.062 1 77.31 31 ALA B C 1
ATOM 1387 O O . ALA B 1 31 ? 18.906 10.477 -11.883 1 77.31 31 ALA B O 1
ATOM 1388 N N . GLY B 1 32 ? 17.391 11.766 -10.836 1 85.75 32 GLY B N 1
ATOM 1389 C CA . GLY B 1 32 ? 16.312 11.086 -11.539 1 85.75 32 GLY B CA 1
ATOM 1390 C C . GLY B 1 32 ? 15.844 9.836 -10.82 1 85.75 32 GLY B C 1
ATOM 1391 O O . GLY B 1 32 ? 16.219 9.586 -9.672 1 85.75 32 GLY B O 1
ATOM 1392 N N . ALA B 1 33 ? 14.984 9.086 -11.555 1 86.69 33 ALA B N 1
ATOM 1393 C CA . ALA B 1 33 ? 14.43 7.871 -10.969 1 86.69 33 ALA B CA 1
ATOM 1394 C C . ALA B 1 33 ? 15.523 6.844 -10.695 1 86.69 33 ALA B C 1
ATOM 1396 O O . ALA B 1 33 ? 16.375 6.59 -11.547 1 86.69 33 ALA B O 1
ATOM 1397 N N . PRO B 1 34 ? 15.422 6.297 -9.5 1 89.88 34 PRO B N 1
ATOM 1398 C CA . PRO B 1 34 ? 16.453 5.316 -9.148 1 89.88 34 PRO B CA 1
ATOM 1399 C C . PRO B 1 34 ? 16.406 4.074 -10.039 1 89.88 34 PRO B C 1
ATOM 1401 O O . PRO B 1 34 ? 15.336 3.674 -10.5 1 89.88 34 PRO B O 1
ATOM 1404 N N . ALA B 1 35 ? 17.641 3.521 -10.203 1 86.88 35 ALA B N 1
ATOM 1405 C CA . ALA B 1 35 ? 17.75 2.295 -10.984 1 86.88 35 ALA B CA 1
ATOM 1406 C C . ALA B 1 35 ? 17.547 1.062 -10.109 1 86.88 35 ALA B C 1
ATOM 1408 O O . ALA B 1 35 ? 17.078 0.025 -10.578 1 86.88 35 ALA B O 1
ATOM 1409 N N . ASP B 1 36 ? 17.906 1.191 -8.898 1 92.56 36 ASP B N 1
ATOM 1410 C CA . ASP B 1 36 ? 17.844 0.04 -8.008 1 92.56 36 ASP B CA 1
ATOM 1411 C C . ASP B 1 36 ? 16.422 -0.246 -7.574 1 92.56 36 ASP B C 1
ATOM 1413 O O . ASP B 1 36 ? 15.727 0.638 -7.059 1 92.56 36 ASP B O 1
ATOM 1417 N N . SER B 1 37 ? 15.984 -1.46 -7.703 1 95.06 37 SER B N 1
ATOM 1418 C CA . SER B 1 37 ? 14.602 -1.887 -7.527 1 95.06 37 SER B CA 1
ATOM 1419 C C . SER B 1 37 ? 14.156 -1.728 -6.078 1 95.06 37 SER B C 1
ATOM 1421 O O . SER B 1 37 ? 12.984 -1.439 -5.812 1 95.06 37 SER B O 1
ATOM 1423 N N . LEU B 1 38 ? 15.055 -1.862 -5.172 1 95.88 38 LEU B N 1
ATOM 1424 C CA . LEU B 1 38 ? 14.703 -1.694 -3.764 1 95.88 38 LEU B CA 1
ATOM 1425 C C . LEU B 1 38 ? 14.297 -0.254 -3.475 1 95.88 38 LEU B C 1
ATOM 1427 O O . LEU B 1 38 ? 13.312 -0.013 -2.775 1 95.88 38 LEU B O 1
ATOM 1431 N N . THR B 1 39 ? 15.078 0.68 -3.994 1 96.56 39 THR B N 1
ATOM 1432 C CA . THR B 1 39 ? 14.742 2.088 -3.82 1 96.56 39 THR B CA 1
ATOM 1433 C C . THR B 1 39 ? 13.406 2.41 -4.488 1 96.56 39 THR B C 1
ATOM 1435 O O . THR B 1 39 ? 12.617 3.191 -3.957 1 96.56 39 THR B O 1
ATOM 1438 N N . VAL B 1 40 ? 13.172 1.809 -5.629 1 97 40 VAL B N 1
ATOM 1439 C CA . VAL B 1 40 ? 11.914 2.014 -6.336 1 97 40 VAL B CA 1
ATOM 1440 C C . VAL B 1 40 ? 10.75 1.563 -5.457 1 97 40 VAL B C 1
ATOM 1442 O O . VAL B 1 40 ? 9.781 2.303 -5.273 1 97 40 VAL B O 1
ATOM 1445 N N . LEU B 1 41 ? 10.859 0.38 -4.883 1 98.12 41 LEU B N 1
ATOM 1446 C CA . LEU B 1 41 ? 9.828 -0.137 -3.986 1 98.12 41 LEU B CA 1
ATOM 1447 C C . LEU B 1 41 ? 9.656 0.771 -2.773 1 98.12 41 LEU B C 1
ATOM 1449 O O . LEU B 1 41 ? 8.539 1.031 -2.34 1 98.12 41 LEU B O 1
ATOM 1453 N N . ALA B 1 42 ? 10.781 1.259 -2.264 1 98.12 42 ALA B N 1
ATOM 1454 C CA . ALA B 1 42 ? 10.742 2.145 -1.103 1 98.12 42 ALA B CA 1
ATOM 1455 C C . ALA B 1 42 ? 9.977 3.428 -1.418 1 98.12 42 ALA B C 1
ATOM 1457 O O . ALA B 1 42 ? 9.18 3.9 -0.604 1 98.12 42 ALA B O 1
ATOM 1458 N N . LEU B 1 43 ? 10.227 3.963 -2.592 1 98.12 43 LEU B N 1
ATOM 1459 C CA . LEU B 1 43 ? 9.57 5.207 -2.98 1 98.12 43 LEU B CA 1
ATOM 1460 C C . LEU B 1 43 ? 8.078 4.988 -3.221 1 98.12 43 LEU B C 1
ATOM 1462 O O . LEU B 1 43 ? 7.266 5.867 -2.928 1 98.12 43 LEU B O 1
ATOM 1466 N N . GLU B 1 44 ? 7.734 3.855 -3.771 1 98.38 44 GLU B N 1
ATOM 1467 C CA . GLU B 1 44 ? 6.316 3.523 -3.912 1 98.38 44 GLU B CA 1
ATOM 1468 C C . GLU B 1 44 ? 5.629 3.463 -2.553 1 98.38 44 GLU B C 1
ATOM 1470 O O . GLU B 1 44 ? 4.516 3.973 -2.391 1 98.38 44 GLU B O 1
ATOM 1475 N N . ARG B 1 45 ? 6.242 2.869 -1.584 1 98.44 45 ARG B N 1
ATOM 1476 C CA . ARG B 1 45 ? 5.691 2.771 -0.236 1 98.44 45 ARG B CA 1
ATOM 1477 C C . ARG B 1 45 ? 5.57 4.148 0.407 1 98.44 45 ARG B C 1
ATOM 1479 O O . ARG B 1 45 ? 4.562 4.449 1.054 1 98.44 45 ARG B O 1
ATOM 1486 N N . ALA B 1 46 ? 6.605 4.934 0.22 1 98.56 46 ALA B N 1
ATOM 1487 C CA . ALA B 1 46 ? 6.586 6.285 0.776 1 98.56 46 ALA B CA 1
ATOM 1488 C C . ALA B 1 46 ? 5.43 7.102 0.2 1 98.56 46 ALA B C 1
ATOM 1490 O O . ALA B 1 46 ? 4.734 7.805 0.933 1 98.56 46 ALA B O 1
ATOM 1491 N N . LEU B 1 47 ? 5.285 6.973 -1.1 1 98.62 47 LEU B N 1
ATOM 1492 C CA . LEU B 1 47 ? 4.191 7.684 -1.746 1 98.62 47 LEU B CA 1
ATOM 1493 C C . LEU B 1 47 ? 2.842 7.184 -1.238 1 98.62 47 LEU B C 1
ATOM 1495 O O . LEU B 1 47 ? 1.925 7.98 -1.016 1 98.62 47 LEU B O 1
ATOM 1499 N N . HIS B 1 48 ? 2.732 5.887 -1.094 1 98.25 48 HIS B N 1
ATOM 1500 C CA . HIS B 1 48 ? 1.531 5.285 -0.528 1 98.25 48 HIS B CA 1
ATOM 1501 C C . HIS B 1 48 ? 1.233 5.844 0.858 1 98.25 48 HIS B C 1
ATOM 1503 O O . HIS B 1 48 ? 0.102 6.246 1.14 1 98.25 48 HIS B O 1
ATOM 1509 N N . ILE B 1 49 ? 2.186 5.918 1.702 1 98.25 49 ILE B N 1
ATOM 1510 C CA . ILE B 1 49 ? 2.031 6.426 3.061 1 98.25 49 ILE B CA 1
ATOM 1511 C C . ILE B 1 49 ? 1.659 7.906 3.016 1 98.25 49 ILE B C 1
ATOM 1513 O O . ILE B 1 49 ? 0.78 8.359 3.756 1 98.25 49 ILE B O 1
ATOM 1517 N N . ALA B 1 50 ? 2.311 8.664 2.176 1 98.69 50 ALA B N 1
ATOM 1518 C CA . ALA B 1 50 ? 2.035 10.094 2.062 1 98.69 50 ALA B CA 1
ATOM 1519 C C . ALA B 1 50 ? 0.575 10.344 1.697 1 98.69 50 ALA B C 1
ATOM 1521 O O . ALA B 1 50 ? -0.107 11.141 2.348 1 98.69 50 ALA B O 1
ATOM 1522 N N . LEU B 1 51 ? 0.118 9.641 0.662 1 98.5 51 LEU B N 1
ATOM 1523 C CA . LEU B 1 51 ? -1.246 9.898 0.212 1 98.5 51 LEU B CA 1
ATOM 1524 C C . LEU B 1 51 ? -2.258 9.445 1.26 1 98.5 51 LEU B C 1
ATOM 1526 O O . LEU B 1 51 ? -3.283 10.102 1.463 1 98.5 51 LEU B O 1
ATOM 1530 N N . GLU B 1 52 ? -2.01 8.32 1.955 1 97.88 52 GLU B N 1
ATOM 1531 C CA . GLU B 1 52 ? -2.91 7.867 3.012 1 97.88 52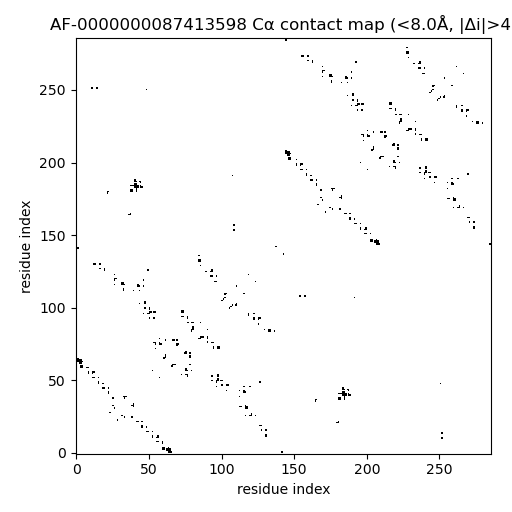 GLU B CA 1
ATOM 1532 C C . GLU B 1 52 ? -2.906 8.836 4.191 1 97.88 52 GLU B C 1
ATOM 1534 O O . GLU B 1 52 ? -3.939 9.047 4.828 1 97.88 52 GLU B O 1
ATOM 1539 N N . THR B 1 53 ? -1.76 9.336 4.523 1 98.75 53 THR B N 1
ATOM 1540 C CA . THR B 1 53 ? -1.67 10.312 5.605 1 98.75 53 THR B CA 1
ATOM 1541 C C . THR B 1 53 ? -2.508 11.547 5.293 1 98.75 53 THR B C 1
ATOM 1543 O O . THR B 1 53 ? -3.252 12.031 6.148 1 98.75 53 THR B O 1
ATOM 1546 N N . ILE B 1 54 ? -2.369 12.07 4.059 1 98.81 54 ILE B N 1
ATOM 1547 C CA . ILE B 1 54 ? -3.15 13.227 3.639 1 98.81 54 ILE B CA 1
ATOM 1548 C C . ILE B 1 54 ? -4.641 12.93 3.805 1 98.81 54 ILE B C 1
ATOM 1550 O O . ILE B 1 54 ? -5.383 13.742 4.367 1 98.81 54 ILE B O 1
ATOM 1554 N N . ALA B 1 55 ? -5.027 11.805 3.354 1 98.25 55 ALA B N 1
ATOM 1555 C CA . ALA B 1 55 ? -6.434 11.422 3.4 1 98.25 55 ALA B CA 1
ATOM 1556 C C . ALA B 1 55 ? -6.898 11.219 4.84 1 98.25 55 ALA B C 1
ATOM 1558 O O . ALA B 1 55 ? -7.945 11.734 5.238 1 98.25 55 ALA B O 1
ATOM 1559 N N . ASP B 1 56 ? -6.188 10.477 5.676 1 98.31 56 ASP B N 1
ATOM 1560 C CA . ASP B 1 56 ? -6.574 10.164 7.051 1 98.31 56 ASP B CA 1
ATOM 1561 C C . ASP B 1 56 ? -6.605 11.43 7.91 1 98.31 56 ASP B C 1
ATOM 1563 O O . ASP B 1 56 ? -7.57 11.664 8.641 1 98.31 56 ASP B O 1
ATOM 1567 N N . VAL B 1 57 ? -5.52 12.164 7.824 1 98.81 57 VAL B N 1
ATOM 1568 C CA . VAL B 1 57 ? -5.469 13.414 8.586 1 98.81 57 VAL B CA 1
ATOM 1569 C C . VAL B 1 57 ? -6.602 14.336 8.141 1 98.81 57 VAL B C 1
ATOM 1571 O O . VAL B 1 57 ? -7.277 14.945 8.969 1 98.81 57 VAL B O 1
ATOM 1574 N N . GLY B 1 58 ? -6.789 14.453 6.789 1 98.75 58 GLY B N 1
ATOM 1575 C CA . GLY B 1 58 ? -7.93 15.203 6.289 1 98.75 58 GLY B CA 1
ATOM 1576 C C . GLY B 1 58 ? -9.25 14.742 6.867 1 98.75 58 GLY B C 1
ATOM 1577 O O . GLY B 1 58 ? -10.062 15.562 7.301 1 98.75 58 GLY B O 1
ATOM 1578 N N . ASN B 1 59 ? -9.484 13.516 6.926 1 98.38 59 ASN B N 1
ATOM 1579 C CA . ASN B 1 59 ? -10.727 12.969 7.465 1 98.38 59 ASN B CA 1
ATOM 1580 C C . ASN B 1 59 ? -10.875 13.273 8.953 1 98.38 59 ASN B C 1
ATOM 1582 O O . ASN B 1 59 ? -11.984 13.531 9.43 1 98.38 59 ASN B O 1
ATOM 1586 N N . TYR B 1 60 ? -9.797 13.109 9.68 1 98.5 60 TYR B N 1
ATOM 1587 C CA . TYR B 1 60 ? -9.852 13.461 11.094 1 98.5 60 TYR B CA 1
ATOM 1588 C C . TYR B 1 60 ? -10.234 14.922 11.281 1 98.5 60 TYR B C 1
ATOM 1590 O O . TYR B 1 60 ? -11.008 15.258 12.18 1 98.5 60 TYR B O 1
ATOM 1598 N N . LEU B 1 61 ? -9.641 15.805 10.453 1 98.69 61 LEU B N 1
ATOM 1599 C CA . LEU B 1 61 ? -9.977 17.219 10.531 1 98.69 61 LEU B CA 1
ATOM 1600 C C . LEU B 1 61 ? -11.438 17.453 10.156 1 98.69 61 LEU B C 1
ATOM 1602 O O . LEU B 1 61 ? -12.164 18.156 10.867 1 98.69 61 LEU B O 1
ATOM 1606 N N . ILE B 1 62 ? -11.852 16.891 9.031 1 98.56 62 ILE B N 1
ATOM 1607 C CA . ILE B 1 62 ? -13.211 17.047 8.523 1 98.56 62 ILE B CA 1
ATOM 1608 C C . ILE B 1 62 ? -14.219 16.609 9.578 1 98.56 62 ILE B C 1
ATOM 1610 O O . ILE B 1 62 ? -15.156 17.328 9.898 1 98.56 62 ILE B O 1
ATOM 1614 N N . ASP B 1 63 ? -13.984 15.43 10.164 1 98.06 63 ASP B N 1
ATOM 1615 C CA . ASP B 1 63 ? -14.867 14.898 11.203 1 98.06 63 ASP B CA 1
ATOM 1616 C C . ASP B 1 63 ? -14.812 15.766 12.461 1 98.06 63 ASP B C 1
ATOM 1618 O O . ASP B 1 63 ? -15.844 16.094 13.039 1 98.06 63 ASP B O 1
ATOM 1622 N N . GLY B 1 64 ? -13.609 16.031 12.883 1 97.88 64 GLY B N 1
ATOM 1623 C CA . GLY B 1 64 ? -13.406 16.75 14.133 1 97.88 64 GLY B CA 1
ATOM 1624 C C . GLY B 1 64 ? -13.969 18.156 14.109 1 97.88 64 GLY B C 1
ATOM 1625 O O . GLY B 1 64 ? -14.461 18.641 15.133 1 97.88 64 GLY B O 1
ATOM 1626 N N . PHE B 1 65 ? -13.945 18.859 12.992 1 98.12 65 PHE B N 1
ATOM 1627 C CA . PHE B 1 65 ? -14.398 20.234 12.867 1 98.12 65 PHE B CA 1
ATOM 1628 C C . PHE B 1 65 ? -15.734 20.297 12.141 1 98.12 65 PHE B C 1
ATOM 1630 O O . PHE B 1 65 ? -16.188 21.375 11.758 1 98.12 65 PHE B O 1
ATOM 1637 N N . ILE B 1 66 ? -16.328 19.125 11.867 1 97.19 66 ILE B N 1
ATOM 1638 C CA . ILE B 1 66 ? -17.641 18.984 11.258 1 97.19 66 ILE B CA 1
ATOM 1639 C C . ILE B 1 66 ? -17.672 19.734 9.922 1 97.19 66 ILE B C 1
ATOM 1641 O O . ILE B 1 66 ? -18.578 20.531 9.656 1 97.19 66 ILE B O 1
ATOM 1645 N N . MET B 1 67 ? -16.672 19.484 9.156 1 97.56 67 MET B N 1
ATOM 1646 C CA . MET B 1 67 ? -16.625 20.062 7.82 1 97.56 67 MET B CA 1
ATOM 1647 C C . MET B 1 67 ? -17.5 19.281 6.844 1 97.56 67 MET B C 1
ATOM 1649 O O . MET B 1 67 ? -18.188 18.344 7.242 1 97.56 67 MET B O 1
ATOM 1653 N N . ARG B 1 68 ? -17.516 19.844 5.633 1 97.75 68 ARG B N 1
ATOM 1654 C CA . ARG B 1 68 ? -18.281 19.172 4.582 1 97.75 68 ARG B CA 1
ATOM 1655 C C . ARG B 1 68 ? -17.828 17.734 4.406 1 97.75 68 ARG B C 1
ATOM 1657 O O . ARG B 1 68 ? -16.625 17.438 4.492 1 97.75 68 ARG B O 1
ATOM 1664 N N . ASP B 1 69 ? -18.75 16.875 4.066 1 98 69 ASP B N 1
ATOM 1665 C CA . ASP B 1 69 ? -18.406 15.469 3.84 1 98 69 ASP B CA 1
ATOM 1666 C C . ASP B 1 69 ? -17.719 15.273 2.488 1 98 69 ASP B C 1
ATOM 1668 O O . ASP B 1 69 ? -18.234 15.727 1.461 1 98 69 ASP B O 1
ATOM 1672 N N . PRO B 1 70 ? -16.562 14.594 2.559 1 98.31 70 PRO B N 1
ATOM 1673 C CA . PRO B 1 70 ? -15.898 14.336 1.279 1 98.31 70 PRO B CA 1
ATOM 1674 C C . PRO B 1 70 ? -16.484 13.141 0.539 1 98.31 70 PRO B C 1
ATOM 1676 O O . PRO B 1 70 ? -16.938 12.18 1.17 1 98.31 70 PRO B O 1
ATOM 1679 N N . GLY B 1 71 ? -16.438 13.219 -0.808 1 97.31 71 GLY B N 1
ATOM 1680 C CA . GLY B 1 71 ? -16.906 12.117 -1.631 1 97.31 71 GLY B CA 1
ATOM 1681 C C . GLY B 1 71 ? -15.766 11.328 -2.262 1 97.31 71 GLY B C 1
ATOM 1682 O O . GLY B 1 71 ? -16 10.305 -2.912 1 97.31 71 GLY B O 1
ATOM 1683 N N . SER B 1 72 ? -14.539 11.805 -2.195 1 96.94 72 SER B N 1
ATOM 1684 C CA . SER B 1 72 ? -13.344 11.195 -2.762 1 96.94 72 SER B CA 1
ATOM 1685 C C . SER B 1 72 ? -12.078 11.719 -2.082 1 96.94 72 SER B C 1
ATOM 1687 O O . SER B 1 72 ? -12.148 12.641 -1.269 1 96.94 72 SER B O 1
ATOM 1689 N N . TYR B 1 73 ? -11.008 11.086 -2.406 1 96.62 73 TYR B N 1
ATOM 1690 C CA . TYR B 1 73 ? -9.719 11.547 -1.893 1 96.62 73 TYR B CA 1
ATOM 1691 C C . TYR B 1 73 ? -9.438 12.977 -2.34 1 96.62 73 TYR B C 1
ATOM 1693 O O . TYR B 1 73 ? -8.93 13.789 -1.562 1 96.62 73 TYR B O 1
ATOM 1701 N N . GLU B 1 74 ? -9.734 13.266 -3.531 1 97.88 74 GLU B N 1
ATOM 1702 C CA . GLU B 1 74 ? -9.531 14.609 -4.062 1 97.88 74 GLU B CA 1
ATOM 1703 C C . GLU B 1 74 ? -10.406 15.625 -3.33 1 97.88 74 GLU B C 1
ATOM 1705 O O . GLU B 1 74 ? -9.984 16.75 -3.082 1 97.88 74 GLU B O 1
ATOM 1710 N N . ASP B 1 75 ? -11.594 15.219 -2.994 1 98.56 75 ASP B N 1
ATOM 1711 C CA . ASP B 1 75 ? -12.508 16.109 -2.281 1 98.56 75 ASP B CA 1
ATOM 1712 C C . ASP B 1 75 ? -11.953 16.484 -0.909 1 98.56 75 ASP B C 1
ATOM 1714 O O . ASP B 1 75 ? -12.18 17.594 -0.423 1 98.56 75 ASP B O 1
ATOM 1718 N N . ILE B 1 76 ? -11.32 15.531 -0.303 1 98.75 76 ILE B N 1
ATOM 1719 C CA . ILE B 1 76 ? -10.703 15.805 0.988 1 98.75 76 ILE B CA 1
ATOM 1720 C C . ILE B 1 76 ? -9.758 17 0.864 1 98.75 76 ILE B C 1
ATOM 1722 O O . ILE B 1 76 ? -9.812 17.922 1.669 1 98.75 76 ILE B O 1
ATOM 1726 N N . VAL B 1 77 ? -8.953 17 -0.167 1 98.88 77 VAL B N 1
ATOM 1727 C CA . VAL B 1 77 ? -7.977 18.062 -0.375 1 98.88 77 VAL B CA 1
ATOM 1728 C C . VAL B 1 77 ? -8.703 19.375 -0.69 1 98.88 77 VAL B C 1
ATOM 1730 O O . VAL B 1 77 ? -8.312 20.438 -0.204 1 98.88 77 VAL B O 1
ATOM 1733 N N . ASP B 1 78 ? -9.742 19.281 -1.458 1 98.81 78 ASP B N 1
ATOM 1734 C CA . ASP B 1 78 ? -10.531 20.469 -1.757 1 98.81 78 ASP B CA 1
ATOM 1735 C C . ASP B 1 78 ? -11.07 21.109 -0.478 1 98.81 78 ASP B C 1
ATOM 1737 O O . ASP B 1 78 ? -11.055 22.328 -0.33 1 98.81 78 ASP B O 1
ATOM 1741 N N . ILE B 1 79 ? -11.602 20.281 0.402 1 98.88 79 ILE B N 1
ATOM 1742 C CA . ILE B 1 79 ? -12.188 20.766 1.647 1 98.88 79 ILE B CA 1
ATOM 1743 C C . ILE B 1 79 ? -11.102 21.422 2.51 1 98.88 79 ILE B C 1
ATOM 1745 O O . ILE B 1 79 ? -11.328 22.469 3.119 1 98.88 79 ILE B O 1
ATOM 1749 N N . LEU B 1 80 ? -9.922 20.766 2.527 1 98.81 80 LEU B N 1
ATOM 1750 C CA . LEU B 1 80 ? -8.812 21.344 3.283 1 98.81 80 LEU B CA 1
ATOM 1751 C C . LEU B 1 80 ? -8.43 22.719 2.732 1 98.81 80 LEU B C 1
ATOM 1753 O O . LEU B 1 80 ? -8.039 23.609 3.488 1 98.81 80 LEU B O 1
ATOM 1757 N N . GLU B 1 81 ? -8.469 22.828 1.419 1 98.88 81 GLU B N 1
ATOM 1758 C CA . GLU B 1 81 ? -8.219 24.125 0.789 1 98.88 81 GLU B CA 1
ATOM 1759 C C . GLU B 1 81 ? -9.305 25.141 1.144 1 98.88 81 GLU B C 1
ATOM 1761 O O . GLU B 1 81 ? -9.008 26.266 1.532 1 98.88 81 GLU B O 1
ATOM 1766 N N . ASP B 1 82 ? -10.539 24.734 1.025 1 98.75 82 ASP B N 1
ATOM 1767 C CA . ASP B 1 82 ? -11.68 25.594 1.303 1 98.75 82 ASP B CA 1
ATOM 1768 C C . ASP B 1 82 ? -11.633 26.125 2.736 1 98.75 82 ASP B C 1
ATOM 1770 O O . ASP B 1 82 ? -11.992 27.281 2.992 1 98.75 82 ASP B O 1
ATOM 1774 N N . GLU B 1 83 ? -11.25 25.297 3.621 1 98.56 83 GLU B N 1
ATOM 1775 C CA . GLU B 1 83 ? -11.227 25.656 5.035 1 98.56 83 GLU B CA 1
ATOM 1776 C C . GLU B 1 83 ? -9.906 26.312 5.422 1 98.56 83 GLU B C 1
ATOM 1778 O O . GLU B 1 83 ? -9.641 26.531 6.605 1 98.56 83 GLU B O 1
ATOM 1783 N N . ARG B 1 84 ? -9.031 26.469 4.469 1 98.25 84 ARG B N 1
ATOM 1784 C CA . ARG B 1 84 ? -7.793 27.25 4.574 1 98.25 84 ARG B CA 1
ATOM 1785 C C . ARG B 1 84 ? -6.754 26.5 5.41 1 98.25 84 ARG B C 1
ATOM 1787 O O . ARG B 1 84 ? -5.91 27.125 6.059 1 98.25 84 ARG B O 1
ATOM 1794 N N . VAL B 1 85 ? -6.914 25.188 5.453 1 98.75 85 VAL B N 1
ATOM 1795 C CA . VAL B 1 85 ? -5.852 24.391 6.051 1 98.75 85 VAL B CA 1
ATOM 1796 C C . VAL B 1 85 ? -4.609 24.438 5.168 1 98.75 85 VAL B C 1
ATOM 1798 O O . VAL B 1 85 ? -3.486 24.531 5.672 1 98.75 85 VAL B O 1
ATOM 1801 N N . VAL B 1 86 ? -4.789 24.281 3.887 1 98.81 86 VAL B N 1
ATOM 1802 C CA . VAL B 1 86 ? -3.732 24.406 2.889 1 98.81 86 VAL B CA 1
ATOM 1803 C C . VAL B 1 86 ? -4.121 25.453 1.856 1 98.81 86 VAL B C 1
ATOM 1805 O O . VAL B 1 86 ? -5.305 25.75 1.67 1 98.81 86 VAL B O 1
ATOM 1808 N N . ASP B 1 87 ? -3.102 26.062 1.234 1 98.5 87 ASP B N 1
ATOM 1809 C CA . ASP B 1 87 ? -3.416 27.047 0.211 1 98.5 87 ASP B CA 1
ATOM 1810 C C . ASP B 1 87 ? -3.623 26.391 -1.149 1 98.5 87 ASP B C 1
ATOM 1812 O O . ASP B 1 87 ? -3.502 25.172 -1.277 1 98.5 87 ASP B O 1
ATOM 1816 N N . GLN B 1 88 ? -3.941 27.141 -2.107 1 98.62 88 GLN B N 1
ATOM 1817 C CA . GLN B 1 88 ? -4.344 26.656 -3.424 1 98.62 88 G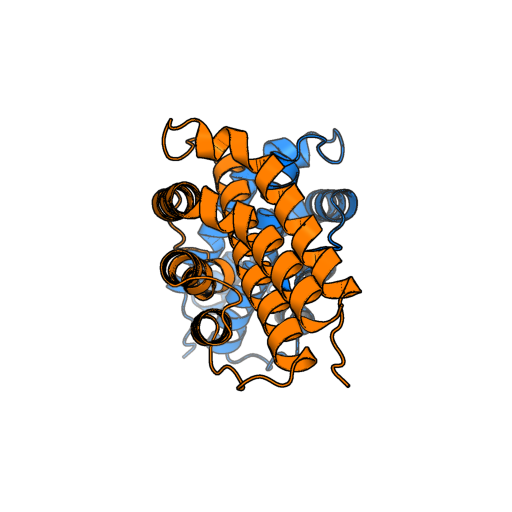LN B CA 1
ATOM 1818 C C . GLN B 1 88 ? -3.213 25.875 -4.09 1 98.62 88 GLN B C 1
ATOM 1820 O O . GLN B 1 88 ? -3.445 24.812 -4.684 1 98.62 88 GLN B O 1
ATOM 1825 N N . GLU B 1 89 ? -2.035 26.406 -4 1 98.56 89 GLU B N 1
ATOM 1826 C CA . GLU B 1 89 ? -0.886 25.781 -4.645 1 98.56 89 GLU B CA 1
ATOM 1827 C C . GLU B 1 89 ? -0.599 24.406 -4.035 1 98.56 89 GLU B C 1
ATOM 1829 O O . GLU B 1 89 ? -0.41 23.422 -4.762 1 98.56 89 GLU B O 1
ATOM 1834 N N . MET B 1 90 ? -0.54 24.391 -2.73 1 98.62 90 MET B N 1
ATOM 1835 C CA . MET B 1 90 ? -0.322 23.109 -2.041 1 98.62 90 MET B CA 1
ATOM 1836 C C . MET B 1 90 ? -1.445 22.125 -2.344 1 98.62 90 MET B C 1
ATOM 1838 O O . MET B 1 90 ? -1.196 20.938 -2.551 1 98.62 90 MET B O 1
ATOM 1842 N N . ALA B 1 91 ? -2.699 22.609 -2.328 1 98.81 91 ALA B N 1
ATOM 1843 C CA . ALA B 1 91 ? -3.844 21.75 -2.615 1 98.81 91 ALA B CA 1
ATOM 1844 C C . ALA B 1 91 ? -3.713 21.094 -3.992 1 98.81 91 ALA B C 1
ATOM 1846 O O . ALA B 1 91 ? -3.973 19.906 -4.148 1 98.81 91 ALA B O 1
ATOM 1847 N N . ALA B 1 92 ? -3.336 21.906 -4.988 1 98.69 92 ALA B N 1
ATOM 1848 C CA . ALA B 1 92 ? -3.162 21.391 -6.34 1 98.69 92 ALA B CA 1
ATOM 1849 C C . ALA B 1 92 ? -2.131 20.266 -6.363 1 98.69 92 ALA B C 1
ATOM 1851 O O . ALA B 1 92 ? -2.336 19.234 -7.02 1 98.69 92 ALA B O 1
ATOM 1852 N N . GLY B 1 93 ? -1.029 20.438 -5.699 1 98.62 93 GLY B N 1
ATOM 1853 C CA . GLY B 1 93 ? 0.011 19.422 -5.613 1 98.62 93 GLY B CA 1
ATOM 1854 C C . GLY B 1 93 ? -0.435 18.172 -4.879 1 98.62 93 GLY B C 1
ATOM 1855 O O . GLY B 1 93 ? -0.223 17.047 -5.359 1 98.62 93 GLY B O 1
ATOM 1856 N N . LEU B 1 94 ? -1.093 18.359 -3.689 1 98.81 94 LEU B N 1
ATOM 1857 C CA . LEU B 1 94 ? -1.524 17.219 -2.879 1 98.81 94 LEU B CA 1
ATOM 1858 C C . LEU B 1 94 ? -2.582 16.406 -3.611 1 98.81 94 LEU B C 1
ATOM 1860 O O . LEU B 1 94 ? -2.645 15.18 -3.453 1 98.81 94 LEU B O 1
ATOM 1864 N N . LYS B 1 95 ? -3.385 17.062 -4.453 1 98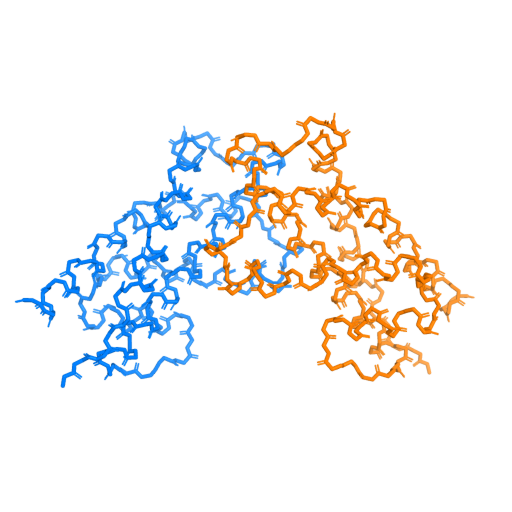.56 95 LYS B N 1
ATOM 1865 C CA . LYS B 1 95 ? -4.387 16.344 -5.238 1 98.56 95 LYS B CA 1
ATOM 1866 C C . LYS B 1 95 ? -3.73 15.359 -6.207 1 98.56 95 LYS B C 1
ATOM 1868 O O . LYS B 1 95 ? -4.211 14.242 -6.387 1 98.56 95 LYS B O 1
ATOM 1873 N N . THR B 1 96 ? -2.664 15.797 -6.832 1 98.38 96 THR B N 1
ATOM 1874 C CA . THR B 1 96 ? -1.96 14.898 -7.738 1 98.38 96 THR B CA 1
ATOM 1875 C C . THR B 1 96 ? -1.42 13.688 -6.984 1 98.38 96 THR B C 1
ATOM 1877 O O . THR B 1 96 ? -1.358 12.578 -7.531 1 98.38 96 THR B O 1
ATOM 1880 N N . VAL B 1 97 ? -1.023 13.867 -5.734 1 98.62 97 VAL B N 1
ATOM 1881 C CA . VAL B 1 97 ? -0.511 12.781 -4.902 1 98.62 97 VAL B CA 1
ATOM 1882 C C . VAL B 1 97 ? -1.628 11.789 -4.605 1 98.62 97 VAL B C 1
ATOM 1884 O O . VAL B 1 97 ? -1.475 10.586 -4.84 1 98.62 97 VAL B O 1
ATOM 1887 N N . VAL B 1 98 ? -2.811 12.289 -4.129 1 98.12 98 VAL B N 1
ATOM 1888 C CA . VAL B 1 98 ? -3.846 11.383 -3.641 1 98.12 98 VAL B CA 1
ATOM 1889 C C . VAL B 1 98 ? -4.5 10.672 -4.816 1 98.12 98 VAL B C 1
ATOM 1891 O O . VAL B 1 98 ? -5.094 9.602 -4.648 1 98.12 98 VAL B O 1
ATOM 1894 N N . THR B 1 99 ? -4.355 11.234 -6.043 1 96.19 99 THR B N 1
ATOM 1895 C CA . THR B 1 99 ? -4.938 10.602 -7.223 1 96.19 99 THR B CA 1
ATOM 1896 C C . THR B 1 99 ? -4.18 9.32 -7.582 1 96.19 99 THR B C 1
ATOM 1898 O O . THR B 1 99 ? -4.66 8.508 -8.375 1 96.19 99 THR B O 1
ATOM 1901 N N . MET B 1 100 ? -3.002 9.117 -6.98 1 96.69 100 MET B N 1
ATOM 1902 C CA . MET B 1 100 ? -2.189 7.934 -7.238 1 96.69 100 MET B CA 1
ATOM 1903 C C . MET B 1 100 ? -2.719 6.734 -6.461 1 96.69 100 MET B C 1
ATOM 1905 O O . MET B 1 100 ? -2.266 5.605 -6.672 1 96.69 100 MET B O 1
ATOM 1909 N N . ARG B 1 101 ? -3.648 6.914 -5.633 1 96.25 101 ARG B N 1
ATOM 1910 C CA . ARG B 1 101 ? -4.086 5.871 -4.711 1 96.25 101 ARG B CA 1
ATOM 1911 C C . ARG B 1 101 ? -4.527 4.621 -5.465 1 96.25 101 ARG B C 1
ATOM 1913 O O . ARG B 1 101 ? -4.043 3.521 -5.188 1 96.25 101 ARG B O 1
ATOM 1920 N N . LYS B 1 102 ? -5.41 4.832 -6.402 1 94.44 102 LYS B N 1
ATOM 1921 C CA . LYS B 1 102 ? -5.926 3.68 -7.137 1 94.44 102 LYS B CA 1
ATOM 1922 C C . LYS B 1 102 ? -4.797 2.914 -7.82 1 94.44 102 LYS B C 1
ATOM 1924 O O . LYS B 1 102 ? -4.785 1.681 -7.82 1 94.44 102 LYS B O 1
ATOM 1929 N N . LYS B 1 103 ? -3.863 3.578 -8.383 1 95.19 103 LYS B N 1
ATOM 1930 C CA . LYS B 1 103 ? -2.734 2.959 -9.078 1 95.19 103 LYS B CA 1
ATOM 1931 C C . LYS B 1 103 ? -1.853 2.186 -8.102 1 95.19 103 LYS B C 1
ATOM 1933 O O . LYS B 1 103 ? -1.486 1.039 -8.359 1 95.19 103 LYS B O 1
ATOM 1938 N N . LEU B 1 104 ? -1.538 2.744 -6.98 1 96.06 104 LEU B N 1
ATOM 1939 C CA . LEU B 1 104 ? -0.618 2.146 -6.02 1 96.06 104 LEU B CA 1
ATOM 1940 C C . LEU B 1 104 ? -1.267 0.964 -5.309 1 96.06 104 LEU B C 1
ATOM 1942 O O . LEU B 1 104 ? -0.591 -0.012 -4.973 1 96.06 104 LEU B O 1
ATOM 1946 N N . VAL B 1 105 ? -2.551 1.017 -5.102 1 93 105 VAL B N 1
ATOM 1947 C CA . VAL B 1 105 ? -3.211 0.038 -4.246 1 93 105 VAL B CA 1
ATOM 1948 C C . VAL B 1 105 ? -3.883 -1.031 -5.105 1 93 105 VAL B C 1
ATOM 1950 O O . VAL B 1 105 ? -3.809 -2.223 -4.793 1 93 105 VAL B O 1
ATOM 1953 N N . THR B 1 106 ? -4.551 -0.635 -6.191 1 92.31 106 THR B N 1
ATOM 1954 C CA . THR B 1 106 ? -5.359 -1.551 -6.988 1 92.31 106 THR B CA 1
ATOM 1955 C C . THR B 1 106 ? -4.609 -1.974 -8.25 1 92.31 106 THR B C 1
ATOM 1957 O O . THR B 1 106 ? -4.598 -3.154 -8.602 1 92.31 106 THR B O 1
ATOM 1960 N N . ASN B 1 107 ? -4.027 -0.981 -8.875 1 96.31 107 ASN B N 1
ATOM 1961 C CA . ASN B 1 107 ? -3.344 -1.252 -10.133 1 96.31 107 ASN B CA 1
ATOM 1962 C C . ASN B 1 107 ? -1.829 -1.28 -9.961 1 96.31 107 ASN B C 1
ATOM 1964 O O . ASN B 1 107 ? -1.099 -0.646 -10.719 1 96.31 107 ASN B O 1
ATOM 1968 N N . TYR B 1 108 ? -1.426 -1.971 -8.914 1 96.5 108 TYR B N 1
ATOM 1969 C CA . TYR B 1 108 ? -0.03 -1.938 -8.492 1 96.5 108 TYR B CA 1
ATOM 1970 C C . TYR B 1 108 ? 0.874 -2.564 -9.547 1 96.5 108 TYR B C 1
ATOM 1972 O O . TYR B 1 108 ? 2.08 -2.312 -9.57 1 96.5 108 TYR B O 1
ATOM 1980 N N . THR B 1 109 ? 0.412 -3.385 -10.492 1 96.56 109 THR B N 1
ATOM 1981 C CA . THR B 1 109 ? 1.226 -4.004 -11.531 1 96.56 109 THR B CA 1
ATOM 1982 C C . THR B 1 109 ? 1.569 -2.996 -12.625 1 96.56 109 THR B C 1
ATOM 1984 O O . THR B 1 109 ? 2.445 -3.248 -13.453 1 96.56 109 THR B O 1
ATOM 1987 N N . SER B 1 110 ? 0.948 -1.874 -12.617 1 94.75 110 SER B N 1
ATOM 1988 C CA . SER B 1 110 ? 1.128 -0.899 -13.688 1 94.75 110 SER B CA 1
ATOM 1989 C C . SER B 1 110 ? 1.807 0.366 -13.18 1 94.75 110 SER B C 1
ATOM 1991 O O . SER B 1 110 ? 1.896 1.364 -13.898 1 94.75 110 SER B O 1
ATOM 1993 N N . VAL B 1 111 ? 2.221 0.314 -11.977 1 94.12 111 VAL B N 1
ATOM 1994 C CA . VAL B 1 111 ? 2.871 1.487 -11.406 1 94.12 111 VAL B CA 1
ATOM 1995 C C . VAL B 1 111 ? 4.164 1.784 -12.164 1 94.12 111 VAL B C 1
ATOM 1997 O O . VAL B 1 111 ? 4.965 0.881 -12.406 1 94.12 111 VAL B O 1
ATOM 2000 N N . ASP B 1 112 ? 4.359 2.982 -12.555 1 94.56 112 ASP B N 1
ATOM 2001 C CA . ASP B 1 112 ? 5.543 3.457 -13.266 1 94.56 112 ASP B CA 1
ATOM 2002 C C . ASP B 1 112 ? 6.523 4.137 -12.312 1 94.56 112 ASP B C 1
ATOM 2004 O O . ASP B 1 112 ? 6.215 5.18 -11.734 1 94.56 112 ASP B O 1
ATOM 2008 N N . LYS B 1 113 ? 7.73 3.594 -12.234 1 94.5 113 LYS B N 1
ATOM 2009 C CA . LYS B 1 113 ? 8.727 4.105 -11.297 1 94.5 113 LYS B CA 1
ATOM 2010 C C . LYS B 1 113 ? 9.086 5.555 -11.617 1 94.5 113 LYS B C 1
ATOM 2012 O O . LYS B 1 113 ? 9.359 6.344 -10.711 1 94.5 113 LYS B O 1
ATOM 2017 N N . GLN B 1 114 ? 9.078 5.926 -12.906 1 95.56 114 GLN B N 1
ATOM 2018 C CA . GLN B 1 114 ? 9.383 7.305 -13.281 1 95.56 114 GLN B CA 1
ATOM 2019 C C . GLN B 1 114 ? 8.281 8.258 -12.797 1 95.56 114 GLN B C 1
ATOM 2021 O O . GLN B 1 114 ? 8.57 9.359 -12.336 1 95.56 114 GLN B O 1
ATOM 2026 N N . GLU B 1 115 ? 7.074 7.801 -12.953 1 96.31 115 GLU B N 1
ATOM 2027 C CA . GLU B 1 115 ? 5.941 8.602 -12.5 1 96.31 115 GLU B CA 1
ATOM 2028 C C . GLU B 1 115 ? 5.98 8.82 -10.992 1 96.31 115 GLU B C 1
ATOM 2030 O O . GLU B 1 115 ? 5.754 9.93 -10.516 1 96.31 115 GLU B O 1
ATOM 2035 N N . VAL B 1 116 ? 6.273 7.766 -10.227 1 97.56 116 VAL B N 1
ATOM 2036 C CA . VAL B 1 116 ? 6.348 7.832 -8.773 1 97.56 116 VAL B CA 1
ATOM 2037 C C . VAL B 1 116 ? 7.426 8.828 -8.352 1 97.56 116 VAL B C 1
ATOM 2039 O O . VAL B 1 116 ? 7.176 9.719 -7.543 1 97.56 116 VAL B O 1
ATOM 2042 N N . PHE B 1 117 ? 8.602 8.672 -8.969 1 97.06 117 PHE B N 1
ATOM 2043 C CA . PHE B 1 117 ? 9.711 9.539 -8.617 1 97.06 117 PHE B CA 1
ATOM 2044 C C . PHE B 1 117 ? 9.398 10.992 -8.953 1 97.06 117 PHE B C 1
ATOM 2046 O O . PHE B 1 117 ? 9.625 11.891 -8.141 1 97.06 117 PHE B O 1
ATOM 2053 N N . ALA B 1 118 ? 8.938 11.18 -10.148 1 96.75 118 ALA B N 1
ATOM 2054 C CA . ALA B 1 118 ? 8.656 12.539 -10.602 1 96.75 118 ALA B CA 1
ATOM 2055 C C . ALA B 1 118 ? 7.641 13.227 -9.688 1 96.75 118 ALA B C 1
ATOM 2057 O O . ALA B 1 118 ? 7.789 14.406 -9.367 1 96.75 118 ALA B O 1
ATOM 2058 N N . LEU B 1 119 ? 6.668 12.477 -9.297 1 97.81 119 LEU B N 1
ATOM 2059 C CA . LEU B 1 119 ? 5.633 13.039 -8.438 1 97.81 119 LEU B CA 1
ATOM 2060 C C . LEU B 1 119 ? 6.195 13.375 -7.059 1 97.81 119 LEU B C 1
ATOM 2062 O O . LEU B 1 119 ? 5.941 14.461 -6.527 1 97.81 119 LEU B O 1
ATOM 2066 N N . LEU B 1 120 ? 6.914 12.43 -6.461 1 98.12 120 LEU B N 1
ATOM 2067 C CA . LEU B 1 120 ? 7.535 12.68 -5.164 1 98.12 120 LEU B CA 1
ATOM 2068 C C . LEU B 1 120 ? 8.469 13.883 -5.23 1 98.12 120 LEU B C 1
ATOM 2070 O O . LEU B 1 120 ? 8.453 14.734 -4.34 1 98.12 120 LEU B O 1
ATOM 2074 N N . ALA B 1 121 ? 9.234 13.938 -6.266 1 97.19 121 ALA B N 1
ATOM 2075 C CA . ALA B 1 121 ? 10.172 15.039 -6.422 1 97.19 121 ALA B CA 1
ATOM 2076 C C . ALA B 1 121 ? 9.438 16.375 -6.57 1 97.19 121 ALA B C 1
ATOM 2078 O O . ALA B 1 121 ? 9.805 17.359 -5.93 1 97.19 121 ALA B O 1
ATOM 2079 N N . ALA B 1 122 ? 8.438 16.422 -7.332 1 97.25 122 ALA B N 1
ATOM 2080 C CA . ALA B 1 122 ? 7.699 17.641 -7.625 1 97.25 122 ALA B CA 1
ATOM 2081 C C . ALA B 1 122 ? 6.945 18.141 -6.395 1 97.25 122 ALA B C 1
ATOM 2083 O O . ALA B 1 122 ? 6.797 19.344 -6.195 1 97.25 122 ALA B O 1
ATOM 2084 N N . GLN B 1 123 ? 6.457 17.172 -5.613 1 98.25 123 GLN B N 1
ATOM 2085 C CA . GLN B 1 123 ? 5.551 17.562 -4.539 1 98.25 123 GLN B CA 1
ATOM 2086 C C . GLN B 1 123 ? 6.227 17.438 -3.176 1 98.25 123 GLN B C 1
ATOM 2088 O O . GLN B 1 123 ? 5.57 17.562 -2.141 1 98.25 123 GLN B O 1
ATOM 2093 N N . PHE B 1 124 ? 7.512 17.156 -3.195 1 98.25 124 PHE B N 1
ATOM 2094 C CA . PHE B 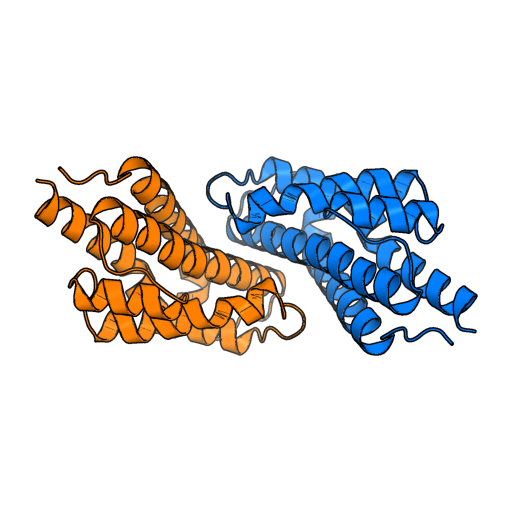1 124 ? 8.211 16.875 -1.95 1 98.25 124 PHE B CA 1
ATOM 2095 C C . PHE B 1 124 ? 8.055 18.016 -0.96 1 98.25 124 PHE B C 1
ATOM 2097 O O . PHE B 1 124 ? 7.773 17.797 0.219 1 98.25 124 PHE B O 1
ATOM 2104 N N . SER B 1 125 ? 8.219 19.25 -1.403 1 98.19 125 SER B N 1
ATOM 2105 C CA . SER B 1 125 ? 8.117 20.406 -0.517 1 98.19 125 SER B CA 1
ATOM 2106 C C . SER B 1 125 ? 6.719 20.516 0.08 1 98.19 125 SER B C 1
ATOM 2108 O O . SER B 1 125 ? 6.566 20.844 1.258 1 98.19 125 SER B O 1
ATOM 2110 N N . HIS B 1 126 ? 5.684 20.266 -0.707 1 98.75 126 HIS B N 1
ATOM 2111 C CA . HIS B 1 126 ? 4.312 20.312 -0.205 1 98.75 126 HIS B CA 1
ATOM 2112 C C . HIS B 1 126 ? 4.078 19.219 0.835 1 98.75 126 HIS B C 1
ATOM 2114 O O . HIS B 1 126 ? 3.383 19.438 1.829 1 98.75 126 HIS B O 1
ATOM 2120 N N . LEU B 1 127 ? 4.652 18.062 0.566 1 98.88 127 LEU B N 1
ATOM 2121 C CA . LEU B 1 127 ? 4.52 16.969 1.51 1 98.88 127 LEU B CA 1
ATOM 2122 C C . LEU B 1 127 ? 5.207 17.297 2.83 1 98.88 127 LEU B C 1
ATOM 2124 O O . LEU B 1 127 ? 4.695 16.953 3.902 1 98.88 127 LEU B O 1
ATOM 2128 N N . GLU B 1 128 ? 6.312 17.953 2.783 1 98.62 128 GLU B N 1
ATOM 2129 C CA . GLU B 1 128 ? 7.043 18.359 3.98 1 98.62 128 GLU B CA 1
ATOM 2130 C C . GLU B 1 128 ? 6.27 19.422 4.762 1 98.62 128 GLU B C 1
ATOM 2132 O O . GLU B 1 128 ? 6.312 19.438 5.996 1 98.62 128 GLU B O 1
ATOM 2137 N N . GLN B 1 129 ? 5.602 20.25 4.062 1 98.75 129 GLN B N 1
ATOM 2138 C CA . GLN B 1 129 ? 4.941 21.391 4.688 1 98.75 129 GLN B CA 1
ATOM 2139 C C . GLN B 1 129 ? 3.553 21 5.199 1 98.75 129 GLN B C 1
ATOM 2141 O O . GLN B 1 129 ? 2.988 21.703 6.047 1 98.75 129 GLN B O 1
ATOM 2146 N N . PHE B 1 130 ? 2.951 19.953 4.668 1 98.94 130 PHE B N 1
ATOM 2147 C CA . PHE B 1 130 ? 1.591 19.547 5.004 1 98.94 130 PHE B CA 1
ATOM 2148 C C . PHE B 1 130 ? 1.428 19.391 6.512 1 98.94 130 PHE B C 1
ATOM 2150 O O . PHE B 1 130 ? 0.51 19.969 7.105 1 98.94 130 PHE B O 1
ATOM 2157 N N . PRO B 1 131 ? 2.352 18.641 7.156 1 98.94 131 PRO B N 1
ATOM 2158 C CA . PRO B 1 131 ? 2.215 18.531 8.609 1 98.94 131 PRO B CA 1
ATOM 2159 C C . PRO B 1 131 ? 2.234 19.891 9.312 1 98.94 131 PRO B C 1
ATOM 2161 O O . PRO B 1 131 ? 1.484 20.094 10.266 1 98.94 131 PRO B O 1
ATOM 2164 N N . VAL B 1 132 ? 3.033 20.766 8.875 1 98.81 132 VAL B N 1
ATOM 2165 C CA . VAL B 1 132 ? 3.156 22.094 9.477 1 98.81 132 VAL B CA 1
ATOM 2166 C C . VAL B 1 132 ? 1.834 22.844 9.336 1 98.81 132 VAL B C 1
ATOM 2168 O O . VAL B 1 132 ? 1.341 23.438 10.305 1 98.81 132 VAL B O 1
ATOM 2171 N N . ARG B 1 133 ? 1.253 22.812 8.164 1 98.81 133 ARG B N 1
ATOM 2172 C CA . ARG B 1 133 ? -0.008 23.5 7.91 1 98.81 133 ARG B CA 1
ATOM 2173 C C . ARG B 1 133 ? -1.123 22.938 8.789 1 98.81 133 ARG B C 1
ATOM 2175 O O . ARG B 1 133 ? -1.956 23.688 9.297 1 98.81 133 ARG B O 1
ATOM 2182 N N . VAL B 1 134 ? -1.174 21.656 8.891 1 98.88 134 VAL B N 1
ATOM 2183 C CA . VAL B 1 134 ? -2.201 21.016 9.703 1 98.88 134 VAL B CA 1
ATOM 2184 C C . VAL B 1 134 ? -2.047 21.438 11.164 1 98.88 134 VAL B C 1
ATOM 2186 O O . VAL B 1 134 ? -3.027 21.812 11.812 1 98.88 134 VAL B O 1
ATOM 2189 N N . ARG B 1 135 ? -0.81 21.344 11.617 1 98.69 135 ARG B N 1
ATOM 2190 C CA . ARG B 1 135 ? -0.556 21.734 13 1 98.69 135 ARG B CA 1
ATOM 2191 C C . ARG B 1 135 ? -0.907 23.188 13.234 1 98.69 135 ARG B C 1
ATOM 2193 O O . ARG B 1 135 ? -1.474 23.547 14.273 1 98.69 135 ARG B O 1
ATOM 2200 N N . ASP B 1 136 ? -0.543 24.062 12.32 1 98.5 136 ASP B N 1
ATOM 2201 C CA . ASP B 1 136 ? -0.892 25.469 12.422 1 98.5 136 ASP B CA 1
ATOM 2202 C C . ASP B 1 136 ? -2.406 25.656 12.492 1 98.5 136 ASP B C 1
ATOM 2204 O O . ASP B 1 136 ? -2.902 26.469 13.281 1 98.5 136 ASP B O 1
ATOM 2208 N N . TYR B 1 137 ? -3.109 24.984 11.68 1 98.56 137 TYR B N 1
ATOM 2209 C CA . TYR B 1 137 ? -4.566 25.062 11.664 1 98.56 137 TYR B CA 1
ATOM 2210 C C . TYR B 1 137 ? -5.152 24.625 13 1 98.56 137 TYR B C 1
ATOM 2212 O O . TYR B 1 137 ? -6.07 25.266 13.523 1 98.56 137 TYR B O 1
ATOM 2220 N N . LEU B 1 138 ? -4.668 23.469 13.5 1 97.94 138 LEU B N 1
ATOM 2221 C CA . LEU B 1 138 ? -5.141 22.969 14.781 1 97.94 138 LEU B CA 1
ATOM 2222 C C . LEU B 1 138 ? -4.906 23.984 15.891 1 97.94 138 LEU B C 1
ATOM 2224 O O . LEU B 1 138 ? -5.781 24.219 16.734 1 97.94 138 LEU B O 1
ATOM 2228 N N . LYS B 1 139 ? -3.746 24.562 15.867 1 97.06 139 LYS B N 1
ATOM 2229 C CA . LYS B 1 139 ? -3.424 25.578 16.875 1 97.06 139 LYS B CA 1
ATOM 2230 C C . LYS B 1 139 ? -4.375 26.766 16.766 1 97.06 139 LYS B C 1
ATOM 2232 O O . LYS B 1 139 ? -4.824 27.297 17.797 1 97.06 139 LYS B O 1
ATOM 2237 N N . GLN B 1 140 ? -4.641 27.188 15.617 1 96.19 140 GLN B N 1
ATOM 2238 C CA . GLN B 1 140 ? -5.5 28.344 15.367 1 96.19 140 GLN B CA 1
ATOM 2239 C C . GLN B 1 140 ? -6.938 28.062 15.797 1 96.19 140 GLN B C 1
ATOM 2241 O O . GLN B 1 140 ? -7.602 28.922 16.359 1 96.19 140 GLN B O 1
ATOM 2246 N N . GLU B 1 141 ? -7.398 26.859 15.562 1 95.19 141 GLU B N 1
ATOM 2247 C CA . GLU B 1 141 ? -8.812 26.562 15.758 1 95.19 141 GLU B CA 1
ATOM 2248 C C . GLU B 1 141 ? -9.078 26.078 17.172 1 95.19 141 GLU B C 1
ATOM 2250 O O . GLU B 1 141 ? -10.203 26.188 17.672 1 95.19 141 GLU B O 1
ATOM 2255 N N . LEU B 1 142 ? -8.109 25.406 17.734 1 92.56 142 LEU B N 1
ATOM 2256 C CA . LEU B 1 142 ? -8.344 24.781 19.031 1 92.56 142 LEU B CA 1
ATOM 2257 C C . LEU B 1 142 ? -7.754 25.625 20.156 1 92.56 142 LEU B C 1
ATOM 2259 O O . LEU B 1 142 ? -8.117 25.453 21.328 1 92.56 142 LEU B O 1
ATOM 2263 N N . TYR B 1 143 ? -6.832 26.422 19.922 1 86 143 TYR B N 1
ATOM 2264 C CA . TYR B 1 143 ? -6.203 27.219 20.969 1 86 143 TYR B CA 1
ATOM 2265 C C . TYR B 1 143 ? -6.254 28.703 20.641 1 86 143 TYR B C 1
ATOM 2267 O O . TYR B 1 143 ? -6.5 29.531 21.516 1 86 143 TYR B O 1
#

InterPro domains:
  IPR008201 Ribonuclease HepT-like [PF01934] (35-132)
  IPR037038 tRNA nuclease HepT-like superfamily [G3DSA:1.20.120.580] (1-143)
  IPR052379 Type VII TA system RNase [PTHR33397] (1-141)

Nearest PDB structures (foldseek):
  1ylm-assembly1_B  TM=9.466E-01  e=1.656E-10  Bacillus subtilis subsp. subtilis str. 168
  7bxo-assembly1_C  TM=8.675E-01  e=2.344E-04  Shewanella oneidensis MR-1
  7bxo-assembly1_D  TM=8.414E-01  e=2.717E-04  Shewanella oneidensis MR-1
  7bxo-assembly1_F  TM=8.300E-01  e=2.998E-04  Shewanella oneidensis MR-1
  7bxo-assembly1_H  TM=8.502E-01  e=6.585E-04  Shewanella oneidensis MR-1

Radius of gyration: 20.28 Å; Cα contacts (8 Å, |Δi|>4): 330; chains: 2; bounding box: 39×57×42 Å

Secondary structure (DSSP, 8-state):
-----HHHHHHHHHHHHHHHHHHHHHHHT-S-S-SSHHHHHHHHHHHHHHHHHHHHHHHHHHHHTT-PPPSSHHHHHHHHHHTTSS-HHHHHHHHHHHTTHHHHHTSGGG--HHHHHHHH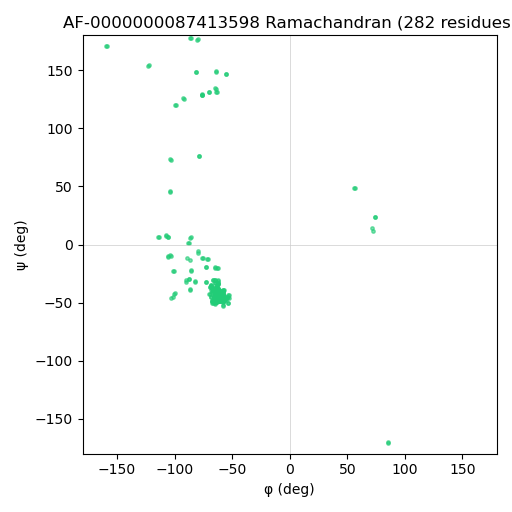HHHHHHHHHHHHHHHHHHHHHH-/-----HHHHHHHHHHHHHHHHHHHHHHHT-S-S-SSHHHHHHHHHHHHHHHHHHHHHHHHHHHHTT-PPPSSHHHHHHHHHHTTSS-HHHHHHHHHHHTTHHHHHTSGGG--HHHHHHHHHHHHHHHHHHHHHHHHHHHHHH-

pLDDT: mean 96.61, std 3.95, range [75.44, 98.94]

Sequence (286 aa):
MYQVNVEKIEEHLSYLEQVLVDIAPKVKEGAGAPADSLTVLALERALHIALETIADVGNYLIDGFIMRDPGSYEDIVDILEDERVVDQEMAAGLKTVVTMRKKLVTNYTSVDKQEVFALLAAQFSHLEQFPVRVRDYLKQELYMYQVNVEKIEEHLSYLEQVLVDIAPKVKEGAGAPADSLTVLALERALHIALETIADVGNYLIDGFIMRDPGSYEDIVDILEDERVVDQEMAAGLKTVVTMRKKLVTNYTSVDKQEVFALLAAQFSHLEQFPVRVRDYLKQELY